Protein AF-0000000078887172 (afdb_homodimer)

InterPro domains:
  IPR040357 Vma22/CCDC115 [PF21730] (7-154)
  IPR040357 Vma22/CCDC115 [PTHR31996] (2-184)

Secondary structure (DSSP, 8-state):
-HHHHHHHHHHHHHHHHHHHHHHHHHHHHHHHHHHHHHHHHHHHH-TT-SSGGGS-TT---SEEEEE-SS-EEEEE--TT-B-HHHHHHHHHTTTTT----------GGGGHHHHHHHHHHHHHHTT-B---GGGGG-SS--HHHHHHHHHHHHHHHHHHHHHHHHHHHHHHHHHHHHHHHHHHH-/-HHHHHHHHHHHHHHHHHHHHHHHHHHHHHHHHHHHHHHHHHHHH-TT-SSGGGS-TT---SEEEEE-SS-EEEEE--TT-B-HHHHHHHHHTTTTT----------GGGGHHHHHHHHHHHHHHTT-B---GGGGG-SS--HHHHHHHHHHHHHHHHHHHHHHHHHHHHHHHHHHHHHHHHHHH-

Structure (mmCIF, N/CA/C/O backbone):
data_AF-0000000078887172-model_v1
#
loop_
_entity.id
_entity.type
_entity.pdbx_description
1 polymer 'Vacuolar ATPase assembly protein VMA22'
#
loop_
_atom_site.group_PDB
_atom_site.id
_atom_site.type_symbol
_atom_site.label_atom_id
_atom_site.label_alt_id
_atom_site.label_comp_id
_atom_site.label_asym_id
_atom_site.label_entity_id
_atom_site.label_seq_id
_atom_site.pdbx_PDB_ins_code
_atom_site.Cartn_x
_atom_site.Cartn_y
_atom_site.Cartn_z
_atom_site.occupancy
_atom_site.B_iso_or_equiv
_atom_site.auth_seq_id
_atom_site.auth_comp_id
_atom_site.auth_asym_id
_atom_site.auth_atom_id
_atom_site.pdbx_PDB_model_num
ATOM 1 N N . ASP A 1 1 ? -7.312 -37.125 -13.617 1 83.75 1 ASP A N 1
ATOM 2 C CA . ASP A 1 1 ? -5.852 -37.125 -13.625 1 83.75 1 ASP A CA 1
ATOM 3 C C . ASP A 1 1 ? -5.289 -36.031 -12.734 1 83.75 1 ASP A C 1
ATOM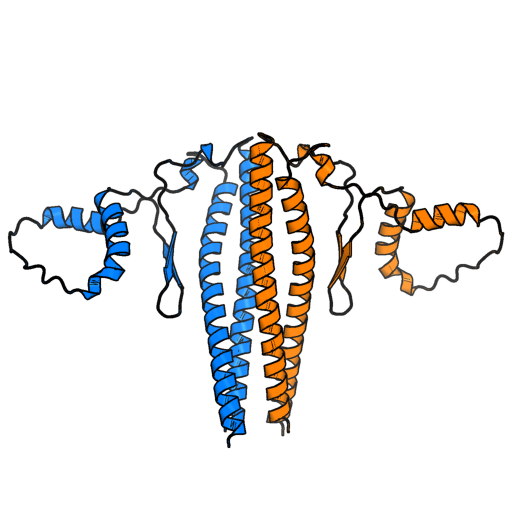 5 O O . ASP A 1 1 ? -5.727 -34.875 -12.82 1 83.75 1 ASP A O 1
ATOM 9 N N . VAL A 1 2 ? -4.578 -36.281 -11.734 1 86.12 2 VAL A N 1
ATOM 10 C CA . VAL A 1 2 ? -3.99 -35.406 -10.727 1 86.12 2 VAL A CA 1
ATOM 11 C C . VAL A 1 2 ? -3.236 -34.281 -11.406 1 86.12 2 VAL A C 1
ATOM 13 O O . VAL A 1 2 ? -3.287 -33.125 -10.953 1 86.12 2 VAL A O 1
ATOM 16 N N . CYS A 1 3 ? -2.705 -34.594 -12.531 1 85.12 3 CYS A N 1
ATOM 17 C CA . CYS A 1 3 ? -1.956 -33.594 -13.266 1 85.12 3 CYS A CA 1
ATOM 18 C C . CYS A 1 3 ? -2.881 -32.5 -13.789 1 85.12 3 CYS A C 1
ATOM 20 O O . CYS A 1 3 ? -2.549 -31.312 -13.734 1 85.12 3 CYS A O 1
ATOM 22 N N . GLU A 1 4 ? -3.953 -32.875 -14.227 1 87.25 4 GLU A N 1
ATOM 23 C CA . GLU A 1 4 ? -4.918 -31.922 -14.758 1 87.25 4 GLU A CA 1
ATOM 24 C C . GLU A 1 4 ? -5.52 -31.062 -13.648 1 87.25 4 GLU A C 1
ATOM 26 O O . GLU A 1 4 ? -5.762 -29.875 -13.844 1 87.25 4 GLU A O 1
ATOM 31 N N . THR A 1 5 ? -5.746 -31.703 -12.609 1 90.06 5 THR A N 1
ATOM 32 C CA . THR A 1 5 ? -6.305 -30.984 -11.469 1 90.06 5 THR A CA 1
ATOM 33 C C . THR A 1 5 ? -5.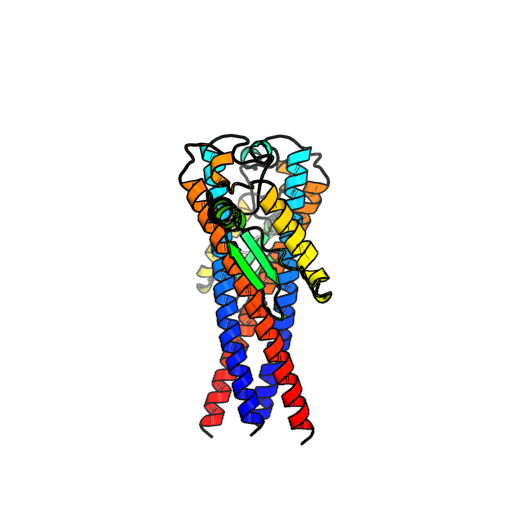32 -29.938 -10.961 1 90.06 5 THR A C 1
ATOM 35 O O . THR A 1 5 ? -5.715 -28.828 -10.609 1 90.06 5 THR A O 1
ATOM 38 N N . LEU A 1 6 ? -4.125 -30.281 -10.93 1 91.88 6 LEU A N 1
ATOM 39 C CA . LEU A 1 6 ? -3.088 -29.359 -10.492 1 91.88 6 LEU A CA 1
ATOM 40 C C . LEU A 1 6 ? -2.973 -28.172 -11.453 1 91.88 6 LEU A C 1
ATOM 42 O O . LEU A 1 6 ? -2.801 -27.031 -11.023 1 91.88 6 LEU A O 1
ATOM 46 N N . ASP A 1 7 ? -3.07 -28.5 -12.688 1 90.81 7 ASP A N 1
ATOM 47 C CA . ASP A 1 7 ? -3.045 -27.438 -13.688 1 90.81 7 ASP A CA 1
ATOM 48 C C . ASP A 1 7 ? -4.207 -26.469 -13.484 1 90.81 7 ASP A C 1
ATOM 50 O O . ASP A 1 7 ? -4.023 -25.25 -13.562 1 90.81 7 ASP A O 1
ATOM 54 N N . GLU A 1 8 ? -5.309 -27.047 -13.227 1 91.75 8 GLU A N 1
ATOM 55 C CA . GLU A 1 8 ? -6.5 -26.219 -13.047 1 91.75 8 GLU A CA 1
ATOM 56 C C . GLU A 1 8 ? -6.383 -25.344 -11.797 1 91.75 8 GLU A C 1
ATOM 58 O O . GLU A 1 8 ? -6.793 -24.188 -11.805 1 91.75 8 GLU A O 1
ATOM 63 N N . LEU A 1 9 ? -5.867 -25.875 -10.781 1 93.44 9 LEU A N 1
ATOM 64 C CA . LEU A 1 9 ? -5.645 -25.125 -9.555 1 93.44 9 LEU A CA 1
ATOM 65 C C . LEU A 1 9 ? -4.676 -23.969 -9.797 1 93.44 9 LEU A C 1
ATOM 67 O O . LEU A 1 9 ? -4.867 -22.875 -9.266 1 93.44 9 LEU A O 1
ATOM 71 N N . THR A 1 10 ? -3.721 -24.281 -10.555 1 95.06 10 THR A N 1
ATOM 72 C CA . THR A 1 10 ? -2.723 -23.266 -10.875 1 95.06 10 THR A CA 1
ATOM 73 C C . THR A 1 10 ? -3.35 -22.125 -11.672 1 95.06 10 THR A C 1
ATOM 75 O O . THR A 1 10 ? -3.104 -20.953 -11.383 1 95.06 10 THR A O 1
ATOM 78 N N . LEU A 1 11 ? -4.16 -22.438 -12.547 1 94 11 LEU A N 1
ATOM 79 C CA . LEU A 1 11 ? -4.816 -21.406 -13.359 1 94 11 LEU A CA 1
ATOM 80 C C . LEU A 1 11 ? -5.777 -20.578 -12.516 1 94 11 LEU A C 1
ATOM 82 O O . LEU A 1 11 ? -5.887 -19.375 -12.695 1 94 11 LEU A O 1
ATOM 86 N N . ASP A 1 12 ? -6.434 -21.266 -11.68 1 94.94 12 ASP A N 1
ATOM 87 C CA . ASP A 1 12 ? -7.289 -20.562 -10.734 1 94.94 12 ASP A CA 1
ATOM 88 C C . ASP A 1 12 ? -6.48 -19.578 -9.891 1 94.94 12 ASP A C 1
ATOM 90 O O . ASP A 1 12 ? -6.922 -18.453 -9.656 1 94.94 12 ASP A O 1
ATOM 94 N N . PHE A 1 13 ? -5.387 -20.031 -9.469 1 96.62 13 PHE A N 1
ATOM 95 C CA . PHE A 1 13 ? -4.496 -19.172 -8.695 1 96.62 13 PHE A CA 1
ATOM 96 C C . PHE A 1 13 ? -4.09 -17.953 -9.508 1 96.62 13 PHE A C 1
ATOM 98 O O . PHE A 1 13 ? -4.168 -16.812 -9.023 1 96.62 13 PHE A O 1
ATOM 105 N N . PHE A 1 14 ? -3.729 -18.188 -10.703 1 95.88 14 PHE A N 1
ATOM 106 C CA . PHE A 1 14 ? -3.27 -17.094 -11.539 1 95.88 14 PHE A CA 1
ATOM 107 C C . PHE A 1 14 ? -4.379 -16.062 -11.758 1 95.88 14 PHE A C 1
ATOM 109 O O . PHE A 1 14 ? -4.129 -14.859 -11.758 1 95.88 14 PHE A O 1
ATOM 116 N N . GLU A 1 15 ? -5.516 -16.5 -11.914 1 95.88 15 GLU A N 1
ATOM 117 C CA . GLU A 1 15 ? -6.656 -15.617 -12.125 1 95.88 15 GLU A CA 1
ATOM 118 C C . GLU A 1 15 ? -6.91 -14.75 -10.891 1 95.88 15 GLU A C 1
ATOM 120 O O . GLU A 1 15 ? -7.074 -13.531 -11.008 1 95.88 15 GLU A O 1
ATOM 125 N N . LYS A 1 16 ? -6.934 -15.383 -9.812 1 96.75 16 LYS A N 1
ATOM 126 C CA . LYS A 1 16 ? -7.156 -14.648 -8.562 1 96.75 16 LYS A CA 1
ATOM 127 C C . LYS A 1 16 ? -5.996 -13.711 -8.266 1 96.75 16 LYS A C 1
ATOM 129 O O . LYS A 1 16 ? -6.199 -12.602 -7.75 1 96.75 16 LYS A O 1
ATOM 134 N N . TYR A 1 17 ? -4.852 -14.234 -8.578 1 96.69 17 TYR A N 1
ATOM 135 C CA . TYR A 1 17 ? -3.674 -13.398 -8.391 1 96.69 17 TYR A CA 1
ATOM 136 C C . TYR A 1 17 ? -3.754 -12.141 -9.242 1 96.69 17 TYR A C 1
ATOM 138 O O . TYR A 1 17 ? -3.422 -11.039 -8.781 1 96.69 17 TYR A O 1
ATOM 146 N N . GLU A 1 18 ? -4.145 -12.227 -10.422 1 95.81 18 GLU A N 1
ATOM 147 C CA . GLU A 1 18 ? -4.312 -11.078 -11.312 1 95.81 18 GLU A CA 1
ATOM 148 C C . GLU A 1 18 ? -5.355 -10.102 -10.758 1 95.81 18 GLU A C 1
ATOM 150 O O . GLU A 1 18 ? -5.168 -8.891 -10.812 1 95.81 18 GLU A O 1
ATOM 155 N N . GLU A 1 19 ? -6.395 -10.617 -10.32 1 97.31 19 GLU A N 1
ATOM 156 C CA . GLU A 1 19 ? -7.418 -9.789 -9.695 1 97.31 19 GLU A CA 1
ATOM 157 C C . GLU A 1 19 ? -6.852 -9.023 -8.5 1 97.31 19 GLU A C 1
ATOM 159 O O . GLU A 1 19 ? -7.113 -7.832 -8.336 1 97.31 19 GLU A O 1
ATOM 164 N N . LEU A 1 20 ? -6.145 -9.703 -7.664 1 97.12 20 LEU A N 1
ATOM 165 C CA . LEU A 1 20 ? -5.508 -9.102 -6.5 1 97.12 20 LEU A CA 1
ATOM 166 C C . LEU A 1 20 ? -4.59 -7.957 -6.918 1 97.12 20 LEU A C 1
ATOM 168 O O . LEU A 1 20 ? -4.621 -6.879 -6.32 1 97.12 20 LEU A O 1
ATOM 172 N N . ARG A 1 21 ? -3.799 -8.25 -7.906 1 94.62 21 ARG A N 1
ATOM 173 C CA . ARG A 1 21 ? -2.881 -7.234 -8.414 1 94.62 21 ARG A CA 1
ATOM 174 C C . ARG A 1 21 ? -3.639 -5.992 -8.867 1 94.62 21 ARG A C 1
ATOM 176 O O . ARG A 1 21 ? -3.234 -4.867 -8.562 1 94.62 21 ARG A O 1
ATOM 183 N N . GLN A 1 22 ? -4.652 -6.152 -9.531 1 96.94 22 GLN A N 1
ATOM 184 C CA . GLN A 1 22 ? -5.457 -5.039 -10.031 1 96.94 22 GLN A CA 1
ATOM 185 C C . GLN A 1 22 ? -6.066 -4.246 -8.875 1 96.94 22 GLN A C 1
ATOM 187 O O . GLN A 1 22 ? -6.051 -3.014 -8.891 1 96.94 22 GLN A O 1
ATOM 192 N N . LYS A 1 23 ? -6.57 -4.926 -7.98 1 97.25 23 LYS A N 1
ATOM 193 C CA . LYS A 1 23 ? -7.188 -4.258 -6.836 1 97.25 23 LYS A CA 1
ATOM 194 C C . LYS A 1 23 ? -6.145 -3.502 -6.016 1 97.25 23 LYS A C 1
ATOM 196 O O . LYS A 1 23 ? -6.43 -2.428 -5.48 1 97.25 23 LYS A O 1
ATOM 201 N N . ARG A 1 24 ? -5.031 -4.082 -5.914 1 95.31 24 ARG A N 1
ATOM 202 C CA . ARG A 1 24 ? -3.951 -3.395 -5.211 1 95.31 24 ARG A CA 1
ATOM 203 C C . ARG A 1 24 ? -3.553 -2.115 -5.934 1 95.31 24 ARG A C 1
ATOM 205 O O . ARG A 1 24 ? -3.285 -1.093 -5.297 1 95.31 24 ARG A O 1
ATOM 212 N N . PHE A 1 25 ? -3.498 -2.225 -7.223 1 95.12 25 PHE A N 1
ATOM 213 C CA . PHE A 1 25 ? -3.193 -1.041 -8.016 1 95.12 25 PHE A CA 1
ATOM 214 C C . PHE A 1 25 ? -4.246 0.04 -7.809 1 95.12 25 PHE A C 1
ATOM 216 O O . PHE A 1 25 ? -3.91 1.208 -7.602 1 95.12 25 PHE A O 1
ATOM 223 N N . GLU A 1 26 ? -5.391 -0.363 -7.863 1 97.5 26 GLU A N 1
ATOM 224 C CA . GLU A 1 26 ? -6.488 0.573 -7.648 1 97.5 26 GLU A CA 1
ATOM 225 C C . GLU A 1 26 ? -6.422 1.194 -6.258 1 97.5 26 GLU A C 1
ATOM 227 O O . GLU A 1 26 ? -6.629 2.4 -6.098 1 97.5 26 GLU A O 1
ATOM 232 N N . LEU A 1 27 ? -6.188 0.364 -5.312 1 97.19 27 LEU A N 1
ATOM 233 C CA . LEU A 1 27 ? -6.074 0.828 -3.936 1 97.19 27 LEU A CA 1
ATOM 234 C C . LEU A 1 27 ? -4.973 1.873 -3.801 1 97.19 27 LEU A C 1
ATOM 236 O O . LEU A 1 27 ? -5.184 2.93 -3.201 1 97.19 27 LEU A O 1
ATOM 240 N N . CYS A 1 28 ? -3.859 1.611 -4.371 1 93.19 28 CYS A N 1
ATOM 241 C CA . CYS A 1 28 ? -2.732 2.535 -4.312 1 93.19 28 CYS A CA 1
ATOM 242 C C . CYS A 1 28 ? -3.08 3.861 -4.977 1 93.19 28 CYS A C 1
ATOM 244 O O . CYS A 1 28 ? -2.76 4.93 -4.449 1 93.19 28 CYS A O 1
ATOM 246 N N . SER A 1 29 ? -3.691 3.73 -6.102 1 96.56 29 SER A N 1
ATOM 247 C CA . SER A 1 29 ? -4.09 4.934 -6.828 1 96.56 29 SER A CA 1
ATOM 248 C C . SER A 1 29 ? -5.094 5.754 -6.027 1 96.56 29 SER A C 1
ATOM 250 O O . SER A 1 29 ? -4.973 6.977 -5.938 1 96.56 29 SER A O 1
ATOM 252 N N . LEU A 1 30 ? -5.969 5.09 -5.418 1 96.88 30 LEU A N 1
ATOM 253 C CA . LEU A 1 30 ? -6.996 5.758 -4.629 1 96.88 30 LEU A CA 1
ATOM 254 C C . LEU A 1 30 ? -6.383 6.441 -3.41 1 96.88 30 LEU A C 1
ATOM 256 O O . LEU A 1 30 ? -6.758 7.566 -3.072 1 96.88 30 LEU A O 1
ATOM 260 N N . MET A 1 31 ? -5.551 5.816 -2.822 1 95.69 31 MET A N 1
ATOM 261 C CA . MET A 1 31 ? -4.875 6.383 -1.659 1 95.69 31 MET A CA 1
ATOM 262 C C . MET A 1 31 ? -4.059 7.613 -2.051 1 95.69 31 MET A C 1
ATOM 264 O O . MET A 1 31 ? -4.105 8.633 -1.366 1 95.69 31 MET A O 1
ATOM 268 N N . ARG A 1 32 ? -3.363 7.465 -3.094 1 93.25 32 ARG A N 1
ATOM 269 C CA . ARG A 1 32 ? -2.594 8.594 -3.609 1 93.25 32 ARG A CA 1
ATOM 270 C C . ARG A 1 32 ? -3.494 9.789 -3.881 1 93.25 32 ARG A C 1
ATOM 272 O O . ARG A 1 32 ? -3.215 10.898 -3.422 1 93.25 32 ARG A O 1
ATOM 279 N N . ASP A 1 33 ? -4.48 9.5 -4.566 1 96.69 33 ASP A N 1
ATOM 280 C CA . ASP A 1 33 ? -5.426 10.555 -4.922 1 96.69 33 ASP A CA 1
ATOM 281 C C . ASP A 1 33 ? -6.102 11.125 -3.68 1 96.69 33 ASP A C 1
ATOM 283 O O . ASP A 1 33 ? -6.324 12.336 -3.592 1 96.69 33 ASP A O 1
ATOM 287 N N . GLY A 1 34 ? -6.434 10.266 -2.736 1 96.81 34 GLY A N 1
ATOM 288 C CA . GLY A 1 34 ? -7.016 10.719 -1.482 1 96.81 34 GLY A CA 1
ATOM 289 C C . GLY A 1 34 ? -6.105 11.656 -0.708 1 96.81 34 GLY A C 1
ATOM 290 O O . GLY A 1 34 ? -6.535 12.727 -0.277 1 96.81 34 GLY A O 1
ATOM 291 N N . TYR A 1 35 ? -4.895 11.359 -0.624 1 93 35 TYR A N 1
ATOM 292 C CA . TYR A 1 35 ? -3.939 12.203 0.089 1 93 35 TYR A CA 1
ATOM 293 C C . TYR A 1 35 ? -3.738 13.531 -0.633 1 93 35 TYR A C 1
ATOM 295 O O . TYR A 1 35 ? -3.58 14.578 0.005 1 93 35 TYR A O 1
ATOM 303 N N . LEU A 1 36 ? -3.746 13.414 -1.937 1 94.5 36 LEU A N 1
ATOM 304 C CA . LEU A 1 36 ? -3.637 14.641 -2.717 1 94.5 36 LEU A CA 1
ATOM 305 C C . LEU A 1 36 ? -4.836 15.547 -2.473 1 94.5 36 LEU A C 1
ATOM 307 O O . LEU A 1 36 ? -4.68 16.75 -2.273 1 94.5 36 LEU A O 1
ATOM 311 N N . SER A 1 37 ? -5.918 14.961 -2.5 1 96.81 37 SER A N 1
ATOM 312 C CA . SER A 1 37 ? -7.145 15.711 -2.24 1 96.81 37 SER A CA 1
ATOM 313 C C . SER A 1 37 ? -7.129 16.328 -0.846 1 96.81 37 SER A C 1
ATOM 315 O O . SER A 1 37 ? -7.516 17.484 -0.669 1 96.81 37 SER A O 1
ATOM 317 N N . LEU A 1 38 ? -6.703 15.617 0.134 1 93.56 38 LEU A N 1
ATOM 318 C CA . LEU A 1 38 ? -6.617 16.125 1.496 1 93.56 38 LEU A CA 1
ATOM 319 C C . LEU A 1 38 ? -5.625 17.281 1.579 1 93.56 38 LEU A C 1
ATOM 321 O O . LEU A 1 38 ? -5.887 18.281 2.252 1 93.56 38 LEU A O 1
ATOM 325 N N . SER A 1 39 ? -4.562 17.156 0.84 1 89.38 39 SER A N 1
ATOM 326 C CA . SER A 1 39 ? -3.561 18.203 0.816 1 89.38 39 SER A CA 1
ATOM 327 C C . SER A 1 39 ? -4.113 19.484 0.18 1 89.38 39 SER A C 1
ATOM 329 O O . SER A 1 39 ? -3.875 20.578 0.675 1 89.38 39 SER A O 1
ATOM 331 N N . GLN A 1 40 ? -4.742 19.281 -0.817 1 93.12 40 GLN A N 1
ATOM 332 C CA . GLN A 1 40 ? -5.371 20.406 -1.495 1 93.12 40 GLN A CA 1
ATOM 333 C C . GLN A 1 40 ? -6.402 21.078 -0.596 1 93.12 40 GLN A C 1
ATOM 335 O O . GLN A 1 40 ? -6.48 22.312 -0.55 1 93.12 40 GLN A O 1
ATOM 340 N N . ALA A 1 41 ? -7.18 20.281 0.079 1 94.19 41 ALA A N 1
ATOM 341 C CA . ALA A 1 41 ? -8.172 20.812 1.009 1 94.19 41 ALA A CA 1
ATOM 342 C C . ALA A 1 41 ? -7.496 21.625 2.117 1 94.19 41 ALA A C 1
ATOM 344 O O . ALA A 1 41 ? -7.922 22.734 2.428 1 94.19 41 ALA A O 1
ATOM 345 N N . ARG A 1 42 ? -6.488 21.094 2.672 1 87.94 42 ARG A N 1
ATOM 346 C CA . ARG A 1 42 ? -5.758 21.781 3.729 1 87.94 42 ARG A CA 1
ATOM 347 C C . ARG A 1 42 ? -5.16 23.094 3.213 1 87.94 42 ARG A C 1
ATOM 349 O O . ARG A 1 42 ? -5.195 24.109 3.904 1 87.94 42 ARG A O 1
ATOM 356 N N . TYR A 1 43 ? -4.652 22.953 2.047 1 85.81 43 TYR A N 1
ATOM 357 C CA . TYR A 1 43 ? -4.059 24.141 1.442 1 85.81 43 TYR A CA 1
ATOM 358 C C . TYR A 1 43 ? -5.105 25.234 1.248 1 85.81 43 TYR A C 1
ATOM 360 O O . TYR A 1 43 ? -4.852 26.406 1.547 1 85.81 43 TYR A O 1
ATOM 368 N N . SER A 1 44 ? -6.215 24.953 0.785 1 90.81 44 SER A N 1
ATOM 369 C CA . SER A 1 44 ? -7.27 25.906 0.464 1 90.81 44 SER A CA 1
ATOM 370 C C . SER A 1 44 ? -7.922 26.453 1.729 1 90.81 44 SER A C 1
ATOM 372 O O . SER A 1 44 ? -8.352 27.609 1.762 1 90.81 44 SER A O 1
ATOM 374 N N . MET A 1 45 ? -8.016 25.703 2.721 1 89.5 45 MET A N 1
ATOM 375 C CA . MET A 1 45 ? -8.734 26.094 3.932 1 89.5 45 MET A CA 1
ATOM 376 C C . MET A 1 45 ? -7.816 26.812 4.914 1 89.5 45 MET A C 1
ATOM 378 O O . MET A 1 45 ? -8.281 27.5 5.812 1 89.5 45 MET A O 1
ATOM 382 N N . GLY A 1 46 ? -6.594 26.672 4.738 1 78.75 46 GLY A N 1
ATOM 383 C CA . GLY A 1 46 ? -5.645 27.391 5.582 1 78.75 46 GLY A CA 1
ATOM 384 C C . GLY A 1 46 ? -4.902 26.469 6.539 1 78.75 46 GLY A C 1
ATOM 385 O O . GLY A 1 46 ? -5.156 25.266 6.57 1 78.75 46 GLY A O 1
ATOM 386 N N . ASN A 1 47 ? -4.109 27.172 7.32 1 67.88 47 ASN A N 1
ATOM 387 C CA . ASN A 1 47 ? -3.195 26.469 8.227 1 67.88 47 ASN A CA 1
ATOM 388 C C . ASN A 1 47 ? -3.951 25.734 9.32 1 67.88 47 ASN A C 1
ATOM 390 O O . ASN A 1 47 ? -4.934 26.234 9.859 1 67.88 47 ASN A O 1
ATOM 394 N N . LYS A 1 48 ? -3.73 24.516 9.719 1 73.88 48 LYS A N 1
ATOM 395 C CA . LYS A 1 48 ? -4.254 23.688 10.797 1 73.88 48 LYS A CA 1
ATOM 396 C C . LYS A 1 48 ? -5.621 23.109 10.438 1 73.88 48 LYS A C 1
ATOM 398 O O . LYS A 1 48 ? -6.312 22.547 11.297 1 73.88 48 LYS A O 1
ATOM 403 N N . ALA A 1 49 ? -5.969 23.516 9.141 1 83.44 49 ALA A N 1
ATOM 404 C CA . ALA A 1 49 ? -7.27 23 8.727 1 83.44 49 ALA A CA 1
ATOM 405 C C . ALA A 1 49 ? -7.242 21.484 8.602 1 83.44 49 ALA A C 1
ATOM 407 O O . ALA A 1 49 ? -6.203 20.891 8.289 1 83.44 49 ALA A O 1
ATOM 408 N N . VAL A 1 50 ? -8.375 20.891 8.867 1 87.62 50 VAL A N 1
ATOM 409 C CA . VAL A 1 50 ? -8.602 19.453 8.719 1 87.62 50 VAL A CA 1
ATOM 410 C C . VAL A 1 50 ? -7.633 18.688 9.609 1 87.62 50 VAL A C 1
ATOM 412 O O . VAL A 1 50 ? -6.852 17.859 9.133 1 87.62 50 VAL A O 1
ATOM 415 N N . GLY A 1 51 ? -7.664 18.984 10.75 1 82.56 51 GLY A N 1
ATOM 416 C CA . GLY A 1 51 ? -6.766 18.375 11.719 1 82.56 51 GLY A CA 1
ATOM 417 C C . GLY A 1 51 ? -7.48 17.891 12.961 1 82.56 51 GLY A C 1
ATOM 418 O O . GLY A 1 51 ? -8.711 17.984 13.062 1 82.56 51 GLY A O 1
ATOM 419 N N . PRO A 1 52 ? -6.695 17.281 13.898 1 82 52 PRO A N 1
ATOM 420 C CA . PRO A 1 52 ? -7.27 16.625 15.07 1 82 52 PRO A CA 1
ATOM 421 C C . PRO A 1 52 ? -8.039 17.578 15.977 1 82 52 PRO A C 1
ATOM 423 O O . PRO A 1 52 ? -8.953 17.156 16.688 1 82 52 PRO A O 1
ATOM 426 N N . LEU A 1 53 ? -7.699 18.797 15.961 1 83.31 53 LEU A N 1
ATOM 427 C CA . LEU A 1 53 ? -8.359 19.766 16.828 1 83.31 53 LEU A CA 1
ATOM 428 C C . LEU A 1 53 ? -9.812 19.984 16.391 1 83.31 53 LEU A C 1
ATOM 430 O O . LEU A 1 53 ? -10.609 20.531 17.141 1 83.31 53 LEU A O 1
ATOM 434 N N . GLN A 1 54 ? -10.148 19.641 15.25 1 88.81 54 GLN A N 1
ATOM 435 C CA . GLN A 1 54 ? -11.492 19.844 14.703 1 88.81 54 GLN A CA 1
ATOM 436 C C . GLN A 1 54 ? -12.336 18.578 14.836 1 88.81 54 GLN A C 1
ATOM 438 O O . GLN A 1 54 ? -13.523 18.594 14.5 1 88.81 54 GLN A O 1
ATOM 443 N N . TYR A 1 55 ? -11.742 17.547 15.344 1 88.75 55 TYR A N 1
ATOM 444 C CA . TYR A 1 55 ? -12.477 16.297 15.461 1 88.75 55 TYR A CA 1
ATOM 445 C C . TYR A 1 55 ? -13.586 16.406 16.5 1 88.75 55 TYR A C 1
ATOM 447 O O . TYR A 1 55 ? -13.414 17.047 17.531 1 88.75 55 TYR A O 1
ATOM 455 N N . SER A 1 56 ? -14.648 15.727 16.188 1 87.88 56 SER A N 1
ATOM 456 C CA . SER A 1 56 ? -15.727 15.664 17.156 1 87.88 56 SER A CA 1
ATOM 457 C C . SER A 1 56 ? -15.336 14.812 18.359 1 87.88 56 SER A C 1
ATOM 459 O O . SER A 1 56 ? -14.688 13.766 18.219 1 87.88 56 SER A O 1
ATOM 461 N N . GLU A 1 57 ? -15.734 15.172 19.516 1 87.31 57 GLU A N 1
ATOM 462 C CA . GLU A 1 57 ? -15.5 14.398 20.734 1 87.31 57 GLU A CA 1
ATOM 463 C C . GLU A 1 57 ? -16.344 13.133 20.766 1 87.31 57 GLU A C 1
ATOM 465 O O . GLU A 1 57 ? -16 12.164 21.438 1 87.31 57 GLU A O 1
ATOM 470 N N . ASN A 1 58 ? -17.422 13.203 20.078 1 84.44 58 ASN A N 1
ATOM 471 C CA . ASN A 1 58 ? -18.328 12.07 20.047 1 84.44 58 ASN A CA 1
ATOM 472 C C . ASN A 1 58 ? -18.234 11.297 18.734 1 84.44 58 ASN A C 1
ATOM 474 O O . ASN A 1 58 ? -19.25 10.852 18.188 1 84.44 58 ASN A O 1
ATOM 478 N N . MET A 1 59 ? -17.141 11.172 18.281 1 87.88 59 MET A N 1
ATOM 479 C CA . MET A 1 59 ? -16.922 10.516 17 1 87.88 59 MET A CA 1
ATOM 480 C C . MET A 1 59 ? -17.344 9.055 17.047 1 87.88 59 MET A C 1
ATOM 482 O O . MET A 1 59 ? -17.078 8.359 18.047 1 87.88 59 MET A O 1
ATOM 486 N N . THR A 1 60 ? -18.141 8.641 16.031 1 86.62 60 THR A N 1
ATOM 487 C CA . THR A 1 60 ? -18.531 7.25 15.883 1 86.62 60 THR A CA 1
ATOM 488 C C . THR A 1 60 ? -18.078 6.703 14.531 1 86.62 60 THR A C 1
ATOM 490 O O . THR A 1 60 ? -18.078 7.426 13.531 1 86.62 60 THR A O 1
ATOM 493 N N . ALA A 1 61 ? -17.828 5.406 14.555 1 91 61 ALA A N 1
ATOM 494 C CA . ALA A 1 61 ? -17.312 4.797 13.328 1 91 61 ALA A CA 1
ATOM 495 C C . ALA A 1 61 ? -18.438 4.613 12.305 1 91 61 ALA A C 1
ATOM 497 O O . ALA A 1 61 ? -19.469 4.027 12.609 1 91 61 ALA A O 1
ATOM 498 N N . LEU A 1 62 ? -18.141 5.133 11.117 1 92.06 62 LEU A N 1
ATOM 499 C CA . LEU A 1 62 ? -19.078 4.926 10.031 1 92.06 62 LEU A CA 1
ATOM 500 C C . LEU A 1 62 ? -18.797 3.617 9.305 1 92.06 62 LEU A C 1
ATOM 502 O O . LEU A 1 62 ? -19.672 3.074 8.625 1 92.06 62 LEU A O 1
ATOM 506 N N . ALA A 1 63 ? -17.578 3.141 9.336 1 94 63 ALA A N 1
ATOM 507 C CA . ALA A 1 63 ? -17.172 1.879 8.719 1 94 63 ALA A CA 1
ATOM 508 C C . ALA A 1 63 ? -16.672 0.885 9.766 1 94 63 ALA A C 1
ATOM 510 O O . ALA A 1 63 ? -15.914 1.249 10.664 1 94 63 ALA A O 1
ATOM 511 N N . ARG A 1 64 ? -17.25 -0.415 9.617 1 93.06 64 ARG A N 1
ATOM 512 C CA . ARG A 1 64 ? -16.844 -1.499 10.508 1 93.06 64 ARG A CA 1
ATOM 513 C C . ARG A 1 64 ? -16.484 -2.754 9.727 1 93.06 64 ARG A C 1
ATOM 515 O O . ARG A 1 64 ? -17.156 -3.102 8.75 1 93.06 64 ARG A O 1
ATOM 522 N N . VAL A 1 65 ? -15.43 -3.301 10.117 1 95.44 65 VAL A N 1
ATOM 523 C CA . VAL A 1 65 ? -15.008 -4.551 9.5 1 95.44 65 VAL A CA 1
ATOM 524 C C . VAL A 1 65 ? -15.195 -5.707 10.477 1 95.44 65 VAL A C 1
ATOM 526 O O . VAL A 1 65 ? -14.781 -5.621 11.633 1 95.44 65 VAL A O 1
ATOM 529 N N . GLU A 1 66 ? -15.805 -6.758 10.008 1 93.56 66 GLU A N 1
ATOM 530 C CA . GLU A 1 66 ? -16.016 -7.961 10.805 1 93.56 66 GLU A CA 1
ATOM 531 C C . GLU A 1 66 ? -15.312 -9.164 10.195 1 93.56 66 GLU A C 1
ATOM 533 O O . GLU A 1 66 ? -15.281 -9.32 8.977 1 93.56 66 GLU A O 1
ATOM 538 N N . LEU A 1 67 ? -14.758 -9.797 11.102 1 91.94 67 LEU A N 1
ATOM 539 C CA . LEU A 1 67 ? -14.094 -11.023 10.664 1 91.94 67 LEU A CA 1
ATOM 540 C C . LEU A 1 67 ? -15.047 -12.211 10.727 1 91.94 67 LEU A C 1
ATOM 542 O O . LEU A 1 67 ? -15.586 -12.523 11.789 1 91.94 67 LEU A O 1
ATOM 546 N N . GLY A 1 68 ? -15.336 -12.812 9.641 1 86.94 68 GLY A N 1
ATOM 547 C CA . GLY A 1 68 ? -16.062 -14.07 9.609 1 86.94 68 GLY A CA 1
ATOM 548 C C . GLY A 1 68 ? -15.156 -15.281 9.68 1 86.94 68 GLY A C 1
ATOM 549 O O . GLY A 1 68 ? -14.055 -15.211 10.234 1 86.94 68 GLY A O 1
ATOM 550 N N . LYS A 1 69 ? -15.633 -16.422 9.242 1 84.12 69 LYS A N 1
ATOM 551 C CA . LYS A 1 69 ? -14.844 -17.641 9.281 1 84.12 69 LYS A CA 1
ATOM 552 C C . LYS A 1 69 ? -13.578 -17.516 8.438 1 84.12 69 LYS A C 1
ATOM 554 O O . LYS A 1 69 ? -12.477 -17.812 8.898 1 84.12 69 LYS A O 1
ATOM 559 N N . ASN A 1 70 ? -13.734 -17.031 7.145 1 85.56 70 ASN A N 1
ATOM 560 C CA . ASN A 1 70 ? -12.555 -16.938 6.289 1 85.56 70 ASN A CA 1
ATOM 561 C C . ASN A 1 70 ? -12.578 -15.68 5.426 1 85.56 70 ASN A C 1
ATOM 563 O O . ASN A 1 70 ? -11.992 -15.656 4.34 1 85.56 70 ASN A O 1
ATOM 567 N N . SER A 1 71 ? -13.297 -14.742 6.004 1 92 71 SER A N 1
ATOM 568 C CA . SER A 1 71 ? -13.406 -13.547 5.172 1 92 71 SER A CA 1
ATOM 569 C C . SER A 1 71 ? -13.68 -12.305 6.012 1 92 71 SER A C 1
ATOM 571 O O . SER A 1 71 ? -14.242 -12.406 7.105 1 92 71 SER A O 1
ATOM 573 N N . PHE A 1 72 ? -13.266 -11.234 5.531 1 94.06 72 PHE A N 1
ATOM 574 C CA . PHE A 1 72 ? -13.57 -9.938 6.117 1 94.06 72 PHE A CA 1
ATOM 575 C C . PHE A 1 72 ? -14.812 -9.328 5.469 1 94.06 72 PHE A C 1
ATOM 577 O O . PHE A 1 72 ? -14.984 -9.406 4.25 1 94.06 72 PHE A O 1
ATOM 584 N N . HIS A 1 73 ? -15.617 -8.766 6.34 1 94.56 73 HIS A N 1
ATOM 585 C CA . HIS A 1 73 ? -16.828 -8.109 5.855 1 94.56 73 HIS A CA 1
ATOM 586 C C . HIS A 1 73 ? -16.891 -6.664 6.328 1 94.56 73 HIS A C 1
ATOM 588 O O . HIS A 1 73 ? -16.688 -6.379 7.508 1 94.56 73 HIS A O 1
ATOM 594 N N . LEU A 1 74 ? -17.141 -5.848 5.348 1 95.38 74 LEU A N 1
ATOM 595 C CA . LEU A 1 74 ? -17.25 -4.426 5.645 1 95.38 74 LEU A CA 1
ATOM 596 C C . LEU A 1 74 ? -18.703 -4.004 5.777 1 95.38 74 LEU A C 1
ATOM 598 O O . LEU A 1 74 ? -19.531 -4.336 4.926 1 95.38 74 LEU A O 1
ATOM 602 N N . SER A 1 75 ? -18.969 -3.338 6.883 1 92.94 75 SER A N 1
ATOM 603 C CA . SER A 1 75 ? -20.281 -2.723 7.09 1 92.94 75 SER A CA 1
ATOM 604 C C . SER A 1 75 ? -20.172 -1.206 7.203 1 92.94 75 SER A C 1
ATOM 606 O O . SER A 1 75 ? -19.328 -0.696 7.945 1 92.94 75 SER A O 1
ATOM 608 N N . LYS A 1 76 ? -21 -0.586 6.438 1 91.62 76 LYS A N 1
ATOM 609 C CA . LYS A 1 76 ? -21 0.874 6.445 1 91.62 76 LYS A CA 1
ATOM 610 C C . LYS A 1 76 ? -22.328 1.425 6.926 1 91.62 76 LYS A C 1
ATOM 612 O O . LYS A 1 76 ? -23.391 0.887 6.586 1 91.62 76 LYS A O 1
ATOM 617 N N . GLN A 1 77 ? -22.125 2.482 7.703 1 87.5 77 GLN A N 1
ATOM 618 C CA . GLN A 1 77 ? -23.312 3.205 8.156 1 87.5 77 GLN A CA 1
ATOM 619 C C . GLN A 1 77 ? -23.438 4.551 7.453 1 87.5 77 GLN A C 1
ATOM 621 O O . GLN A 1 77 ? -22.422 5.199 7.16 1 87.5 77 GLN A O 1
ATOM 626 N N . ARG A 1 78 ? -24.656 4.848 7.188 1 84.88 78 ARG A N 1
ATOM 627 C CA . ARG A 1 78 ? -24.906 6.168 6.609 1 84.88 78 ARG A CA 1
ATOM 628 C C . ARG A 1 78 ? -25.078 7.219 7.699 1 84.88 78 ARG A C 1
ATOM 630 O O . ARG A 1 78 ? -25.75 6.973 8.703 1 84.88 78 ARG A O 1
ATOM 637 N N . PRO A 1 79 ? -24.391 8.32 7.355 1 83.81 79 PRO A N 1
ATOM 638 C CA . PRO A 1 79 ? -24.609 9.398 8.328 1 83.81 79 PRO A CA 1
ATOM 639 C C . PRO A 1 79 ? -26.094 9.742 8.492 1 83.81 79 PRO A C 1
ATOM 641 O O . PRO A 1 79 ? -26.844 9.734 7.516 1 83.81 79 PRO A O 1
ATOM 644 N N . GLY A 1 80 ? -26.453 10.078 9.641 1 76.75 80 GLY A N 1
ATOM 645 C CA . GLY A 1 80 ? -27.828 10.445 9.93 1 76.75 80 GLY A CA 1
ATOM 646 C C . GLY A 1 80 ? -28.703 9.258 10.289 1 76.75 80 GLY A C 1
ATOM 647 O O . GLY A 1 80 ? -29.812 9.43 10.773 1 76.75 80 GLY A O 1
ATOM 648 N N . GLN A 1 81 ? -28.266 8.117 9.852 1 66.06 81 GLN A N 1
ATOM 649 C CA . GLN A 1 81 ? -29.062 6.93 10.133 1 66.06 81 GLN A CA 1
ATOM 650 C C . GLN A 1 81 ? -28.969 6.539 11.609 1 66.06 81 GLN A C 1
ATOM 652 O O . GLN A 1 81 ? -27.906 6.648 12.219 1 66.06 81 GLN A O 1
ATOM 657 N N . LYS A 1 82 ? -30.141 6.492 12.211 1 60.84 82 LYS A N 1
ATOM 658 C CA . LYS A 1 82 ? -30.203 6.012 13.586 1 60.84 82 LYS A CA 1
ATOM 659 C C . LYS A 1 82 ? -30.078 4.488 13.641 1 60.84 82 LYS A C 1
ATOM 661 O O . LYS A 1 82 ? -30.438 3.797 12.688 1 60.84 82 LYS A O 1
ATOM 666 N N . THR A 1 83 ? -29.281 3.957 14.336 1 57.5 83 THR A N 1
ATOM 667 C CA . THR A 1 83 ? -29.141 2.508 14.445 1 57.5 83 THR A CA 1
ATOM 668 C C . THR A 1 83 ? -30.516 1.852 14.594 1 57.5 83 THR A C 1
ATOM 670 O O . THR A 1 83 ? -31.453 2.461 15.117 1 57.5 83 THR A O 1
ATOM 673 N N . GLU A 1 84 ? -30.688 0.829 13.75 1 50.78 84 GLU A N 1
ATOM 674 C CA . GLU A 1 84 ? -31.938 0.082 13.734 1 50.78 84 GLU A CA 1
ATOM 675 C C . GLU A 1 84 ? -32.531 -0.022 15.133 1 50.78 84 GLU A C 1
ATOM 677 O O . GLU A 1 84 ? -33.75 -0.026 15.289 1 50.78 84 GLU A O 1
ATOM 682 N N . GLU A 1 85 ? -31.734 -0.393 16.062 1 45.84 85 GLU A N 1
ATOM 683 C CA . GLU A 1 85 ? -32.375 -0.617 17.359 1 45.84 85 GLU A CA 1
ATOM 684 C C . GLU A 1 85 ? -33.125 0.629 17.812 1 45.84 85 GLU A C 1
ATOM 686 O O . GLU A 1 85 ? -34.094 0.532 18.562 1 45.84 85 GLU A O 1
ATOM 691 N N . GLN A 1 86 ? -32.625 1.727 17.391 1 46.75 86 GLN A N 1
ATOM 692 C CA . GLN A 1 86 ? -33.406 2.916 17.734 1 46.75 86 GLN A CA 1
ATOM 693 C C . GLN A 1 86 ? -34.688 3.014 16.891 1 46.75 86 GLN A C 1
ATOM 695 O O . GLN A 1 86 ? -35.719 3.49 17.375 1 46.75 86 GLN A O 1
ATOM 700 N N . GLU A 1 87 ? -34.531 2.535 15.719 1 46.16 87 GLU A N 1
ATOM 701 C CA . GLU A 1 87 ? -35.75 2.539 14.922 1 46.16 87 GLU A CA 1
ATOM 702 C C . GLU A 1 87 ? -36.75 1.524 15.461 1 46.16 87 GLU A C 1
ATOM 704 O O . GLU A 1 87 ? -37.969 1.773 15.445 1 46.16 87 GLU A O 1
ATOM 709 N N . ALA A 1 88 ? -36.188 0.359 15.82 1 44.62 88 ALA A N 1
ATOM 710 C CA . ALA A 1 88 ? -37.094 -0.658 16.344 1 44.62 88 ALA A CA 1
ATOM 711 C C . ALA A 1 88 ? -37.656 -0.237 17.703 1 44.62 88 ALA A C 1
ATOM 713 O O . ALA A 1 88 ? -38.812 -0.494 18.016 1 44.62 88 ALA A O 1
ATOM 714 N N . THR A 1 89 ? -36.688 0.263 18.484 1 40.97 89 THR A N 1
ATOM 715 C CA . THR A 1 89 ? -37.188 0.681 19.797 1 40.97 89 THR A CA 1
ATOM 716 C C . THR A 1 89 ? -38.125 1.869 19.656 1 40.97 89 THR A C 1
ATOM 718 O O . THR A 1 89 ? -39.125 1.96 20.391 1 40.97 89 THR A O 1
ATOM 721 N N . GLU A 1 90 ? -37.844 2.705 18.719 1 42.69 90 GLU A N 1
ATOM 722 C CA . GLU A 1 90 ? -38.781 3.785 18.531 1 42.69 90 GLU A CA 1
ATOM 723 C C . GLU A 1 90 ? -40.094 3.26 17.953 1 42.69 90 GLU A C 1
ATOM 725 O O . GLU A 1 90 ? -41.188 3.791 18.234 1 42.69 90 GLU A O 1
ATOM 730 N N . ALA A 1 91 ? -39.938 2.246 17.062 1 41.44 91 ALA A N 1
ATOM 731 C CA . ALA A 1 91 ? -41.156 1.608 16.547 1 41.44 91 ALA A CA 1
ATOM 732 C C . ALA A 1 91 ? -41.844 0.782 17.641 1 41.44 91 ALA A C 1
ATOM 734 O O . ALA A 1 91 ? -43.062 0.703 17.672 1 41.44 91 ALA A O 1
ATOM 735 N N . SER A 1 92 ? -40.906 0.025 18.344 1 39 92 SER A N 1
ATOM 736 C CA . SER A 1 92 ? -41.469 -0.826 19.375 1 39 92 SER A CA 1
ATOM 737 C C . SER A 1 92 ? -42.031 0.005 20.531 1 39 92 SER A C 1
ATOM 739 O O . SER A 1 92 ? -42.656 -0.533 21.438 1 39 92 SER A O 1
ATOM 741 N N . LYS A 1 93 ? -41.438 1.219 20.766 1 37.78 93 LYS A N 1
ATOM 742 C CA . LYS A 1 93 ? -42.094 1.982 21.812 1 37.78 93 LYS A CA 1
ATOM 743 C C . LYS A 1 93 ? -43.594 2.117 21.547 1 37.78 93 LYS A C 1
ATOM 745 O O . LYS A 1 93 ? -44.344 2.52 22.422 1 37.78 93 LYS A O 1
ATOM 750 N N . ASN A 1 94 ? -43.875 1.992 20.203 1 35.38 94 ASN A N 1
ATOM 751 C CA . ASN A 1 94 ? -45.312 2.074 20.047 1 35.38 94 ASN A CA 1
ATOM 752 C C . ASN A 1 94 ? -46 0.777 20.453 1 35.38 94 ASN A C 1
ATOM 754 O O . ASN A 1 94 ? -47.219 0.756 20.688 1 35.38 94 ASN A O 1
ATOM 758 N N . ILE A 1 95 ? -45.219 -0.38 20.156 1 35.5 95 ILE A N 1
ATOM 759 C CA . ILE A 1 95 ? -46.031 -1.58 20.312 1 35.5 95 ILE A CA 1
ATOM 760 C C . ILE A 1 95 ? -45.938 -2.064 21.766 1 35.5 95 ILE A C 1
ATOM 762 O O . ILE A 1 95 ? -46.5 -3.096 22.109 1 35.5 95 ILE A O 1
ATOM 766 N N . ASN A 1 96 ? -45 -1.541 22.531 1 35.44 96 ASN A N 1
ATOM 767 C CA . ASN A 1 96 ? -44.781 -2.201 23.812 1 35.44 96 ASN A CA 1
ATOM 768 C C . ASN A 1 96 ? -46.031 -2.24 24.656 1 35.44 96 ASN A C 1
ATOM 770 O O . ASN A 1 96 ? -45.969 -2.506 25.859 1 35.44 96 ASN A O 1
ATOM 774 N N . ASP A 1 97 ? -47.219 -1.938 24.094 1 32.56 97 ASP A N 1
ATOM 775 C CA . ASP A 1 97 ? -48.125 -2.051 25.234 1 32.56 97 ASP A CA 1
ATOM 776 C C . ASP A 1 97 ? -48.156 -3.488 25.75 1 32.56 97 ASP A C 1
ATOM 778 O O . ASP A 1 97 ? -48.656 -3.74 26.859 1 32.56 97 ASP A O 1
ATOM 782 N N . ASP A 1 98 ? -48.156 -4.523 24.781 1 33.03 98 ASP A N 1
ATOM 783 C CA . ASP A 1 98 ? -48.75 -5.715 25.391 1 33.03 98 ASP A CA 1
ATOM 784 C C . ASP A 1 98 ? -47.719 -6.48 26.203 1 33.03 98 ASP A C 1
ATOM 786 O O . ASP A 1 98 ? -46.531 -6.523 25.859 1 33.03 98 ASP A O 1
ATOM 790 N N . GLY A 1 99 ? -47.812 -6.723 27.547 1 30.31 99 GLY A N 1
ATOM 791 C CA . GLY A 1 99 ? -47.156 -7.242 28.75 1 30.31 99 GLY A CA 1
ATOM 792 C C . GLY A 1 99 ? -46.594 -8.648 28.562 1 30.31 99 GLY A C 1
ATOM 793 O O . GLY A 1 99 ? -46.375 -9.359 29.547 1 30.31 99 GLY A O 1
ATOM 794 N N . LEU A 1 100 ? -46.688 -9.359 27.375 1 31.83 100 LEU A N 1
ATOM 795 C CA . LEU A 1 100 ? -46.438 -10.781 27.594 1 31.83 100 LEU A CA 1
ATOM 796 C C . LEU A 1 100 ? -44.969 -11.016 27.984 1 31.83 100 LEU A C 1
ATOM 798 O O . LEU A 1 100 ? -44.062 -10.422 27.391 1 31.83 100 LEU A O 1
ATOM 802 N N . ARG A 1 101 ? -44.688 -11.617 29.172 1 31.36 101 ARG A N 1
ATOM 803 C CA . ARG A 1 101 ? -43.562 -12.078 29.953 1 31.36 101 ARG A CA 1
ATOM 804 C C . ARG A 1 101 ? -42.656 -13 29.141 1 31.36 101 ARG A C 1
ATOM 806 O O . ARG A 1 101 ? -43.031 -14.133 28.828 1 31.36 101 ARG A O 1
ATOM 813 N N . LYS A 1 102 ? -42.156 -12.57 28.062 1 31.66 102 LYS A N 1
ATOM 814 C CA . LYS A 1 102 ? -41.344 -13.539 27.359 1 31.66 102 LYS A CA 1
ATOM 815 C C . LYS A 1 102 ? -40.125 -13.953 28.203 1 31.66 102 LYS A C 1
ATOM 817 O O . LYS A 1 102 ? -39.438 -13.094 28.766 1 31.66 102 LYS A O 1
ATOM 822 N N . ARG A 1 103 ? -40.094 -15.156 28.766 1 29.66 103 ARG A N 1
ATOM 823 C CA . ARG A 1 1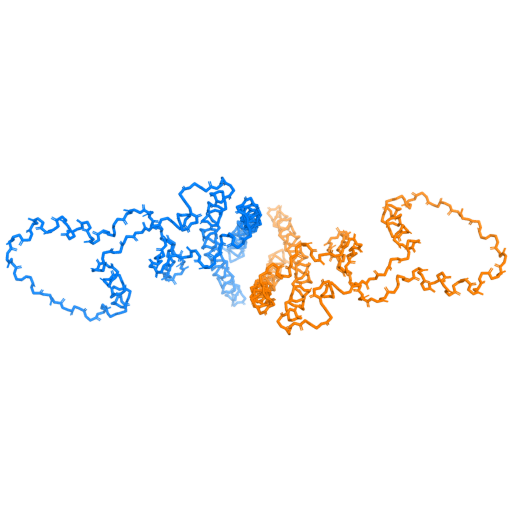03 ? -39.031 -15.883 29.469 1 29.66 103 ARG A CA 1
ATOM 824 C C . ARG A 1 103 ? -37.781 -16 28.609 1 29.66 103 ARG A C 1
ATOM 826 O O . ARG A 1 103 ? -37.812 -16.562 27.516 1 29.66 103 ARG A O 1
ATOM 833 N N . LYS A 1 104 ? -36.875 -15.062 28.766 1 30.73 104 LYS A N 1
ATOM 834 C CA . LYS A 1 104 ? -35.562 -15.023 28.125 1 30.73 104 LYS A CA 1
ATOM 835 C C . LYS A 1 104 ? -34.75 -16.281 28.453 1 30.73 104 LYS A C 1
ATOM 837 O O . LYS A 1 104 ? -34.406 -16.516 29.609 1 30.73 104 LYS A O 1
ATOM 842 N N . VAL A 1 105 ? -35.031 -17.391 27.781 1 28.62 105 VAL A N 1
ATOM 843 C CA . VAL A 1 105 ? -34.156 -18.547 27.906 1 28.62 105 VAL A CA 1
ATOM 844 C C . VAL A 1 105 ? -32.75 -18.188 27.406 1 28.62 105 VAL A C 1
ATOM 846 O O . VAL A 1 105 ? -32.594 -17.703 26.281 1 28.62 105 VAL A O 1
ATOM 849 N N . GLY A 1 106 ? -31.828 -17.781 28.266 1 29.16 106 GLY A N 1
ATOM 850 C CA . GLY A 1 106 ? -30.422 -17.422 28.172 1 29.16 106 GLY A CA 1
ATOM 851 C C . GLY A 1 106 ? -29.562 -18.484 27.516 1 29.16 106 GLY A C 1
ATOM 852 O O . GLY A 1 106 ? -29.375 -19.562 28.078 1 29.16 106 GLY A O 1
ATOM 853 N N . ASN A 1 107 ? -29.75 -18.797 26.219 1 29.27 107 ASN A N 1
ATOM 854 C CA . ASN A 1 107 ? -28.766 -19.734 25.688 1 29.27 107 ASN A CA 1
ATOM 855 C C . ASN A 1 107 ? -27.344 -19.172 25.797 1 29.27 107 ASN A C 1
ATOM 857 O O . ASN A 1 107 ? -27.125 -17.984 25.562 1 29.27 107 ASN A O 1
ATOM 861 N N . PRO A 1 108 ? -26.375 -19.922 26.469 1 33.16 108 PRO A N 1
ATOM 862 C CA . PRO A 1 108 ? -24.984 -19.641 26.844 1 33.16 108 PRO A CA 1
ATOM 863 C C . PRO A 1 108 ? -24.125 -19.219 25.656 1 33.16 108 PRO A C 1
ATOM 865 O O . PRO A 1 108 ? -23.016 -18.734 25.828 1 33.16 108 PRO A O 1
ATOM 868 N N . GLU A 1 109 ? -24.328 -19.781 24.547 1 36.53 109 GLU A N 1
ATOM 869 C CA . GLU A 1 109 ? -23.328 -19.562 23.5 1 36.53 109 GLU A CA 1
ATOM 870 C C . GLU A 1 109 ? -23.25 -18.078 23.125 1 36.53 109 GLU A C 1
ATOM 872 O O . GLU A 1 109 ? -22.516 -17.719 22.219 1 36.53 109 GLU A O 1
ATOM 877 N N . GLU A 1 110 ? -24.125 -17.219 23.688 1 34.34 110 GLU A N 1
ATOM 878 C CA . GLU A 1 110 ? -24.266 -15.812 23.328 1 34.34 110 GLU A CA 1
ATOM 879 C C . GLU A 1 110 ? -23.125 -14.977 23.891 1 34.34 110 GLU A C 1
ATOM 881 O O . GLU A 1 110 ? -23.172 -13.742 23.859 1 34.34 110 GLU A O 1
ATOM 886 N N . LYS A 1 111 ? -22.188 -15.664 24.547 1 36.41 111 LYS A N 1
ATOM 887 C CA . LYS A 1 111 ? -21.203 -14.805 25.203 1 36.41 111 LYS A CA 1
ATOM 888 C C . LYS A 1 111 ? -20.406 -14.008 24.188 1 36.41 111 LYS A C 1
ATOM 890 O O . LYS A 1 111 ? -20.031 -12.859 24.438 1 36.41 111 LYS A O 1
ATOM 895 N N . ASP A 1 112 ? -19.781 -14.789 23.25 1 40.53 112 ASP A N 1
ATOM 896 C CA . ASP A 1 112 ? -18.844 -14.086 22.375 1 40.53 112 ASP A CA 1
ATOM 897 C C . ASP A 1 112 ? -19.547 -12.969 21.609 1 40.53 112 ASP A C 1
ATOM 899 O O . ASP A 1 112 ? -18.922 -11.953 21.281 1 40.53 112 ASP A O 1
ATOM 903 N N . ASN A 1 113 ? -20.828 -13.18 21.188 1 37.75 113 ASN A N 1
ATOM 904 C CA . ASN A 1 113 ? -21.578 -12.109 20.531 1 37.75 113 ASN A CA 1
ATOM 905 C C . ASN A 1 113 ? -21.984 -11.023 21.531 1 37.75 113 ASN A C 1
ATOM 907 O O . ASN A 1 113 ? -22.672 -10.062 21.156 1 37.75 113 ASN A O 1
ATOM 911 N N . LYS A 1 114 ? -21.812 -11.273 22.828 1 40.44 114 LYS A N 1
ATOM 912 C CA . LYS A 1 114 ? -22.281 -10.32 23.828 1 40.44 114 LYS A CA 1
ATOM 913 C C . LYS A 1 114 ? -21.406 -9.07 23.844 1 40.44 114 LYS A C 1
ATOM 915 O O . LYS A 1 114 ? -21.891 -7.957 24.047 1 40.44 114 LYS A O 1
ATOM 920 N N . GLU A 1 115 ? -20.047 -9.336 23.766 1 40.94 115 GLU A N 1
ATOM 921 C CA . GLU A 1 115 ? -19.203 -8.141 23.781 1 40.94 115 GLU A CA 1
ATOM 922 C C . GLU A 1 115 ? -19.5 -7.262 22.562 1 40.94 115 GLU A C 1
ATOM 924 O O . GLU A 1 115 ? -19.516 -6.031 22.656 1 40.94 115 GLU A O 1
ATOM 929 N N . ILE A 1 116 ? -19.641 -7.914 21.359 1 42.69 116 ILE A N 1
ATOM 930 C CA . ILE A 1 116 ? -20.047 -7.102 20.219 1 42.69 116 ILE A CA 1
ATOM 931 C C . ILE A 1 116 ? -21.453 -6.57 20.438 1 42.69 116 ILE A C 1
ATOM 933 O O . ILE A 1 116 ? -21.75 -5.418 20.125 1 42.69 116 ILE A O 1
ATOM 937 N N . LYS A 1 117 ? -22.344 -7.367 21.062 1 43.16 117 LYS A N 1
ATOM 938 C CA . LYS A 1 117 ? -23.719 -6.941 21.344 1 43.16 117 LYS A CA 1
ATOM 939 C C . LYS A 1 117 ? -23.75 -5.891 22.453 1 43.16 117 LYS A C 1
ATOM 941 O O . LYS A 1 117 ? -24.562 -4.969 22.422 1 43.16 117 LYS A O 1
ATOM 946 N N . GLU A 1 118 ? -22.922 -6.078 23.438 1 43.34 118 GLU A N 1
ATOM 947 C CA . GLU A 1 118 ? -22.859 -5.043 24.469 1 43.34 118 GLU A CA 1
ATOM 948 C C . GLU A 1 118 ? -22.344 -3.727 23.906 1 43.34 118 GLU A C 1
ATOM 950 O O . GLU A 1 118 ? -22.812 -2.652 24.266 1 43.34 118 GLU A O 1
ATOM 955 N N . LEU A 1 119 ? -21.344 -3.801 23.016 1 43.16 119 LEU A N 1
ATOM 956 C CA . LEU A 1 119 ? -20.906 -2.574 22.344 1 43.16 119 LEU A CA 1
ATOM 957 C C . LEU A 1 119 ? -22 -2.031 21.438 1 43.16 119 LEU A C 1
ATOM 959 O O . LEU A 1 119 ? -22.234 -0.822 21.391 1 43.16 119 LEU A O 1
ATOM 963 N N . GLU A 1 120 ? -22.625 -2.92 20.719 1 43.97 120 GLU A N 1
ATOM 964 C CA . GLU A 1 120 ? -23.781 -2.51 19.922 1 43.97 120 GLU A CA 1
ATOM 965 C C . GLU A 1 120 ? -24.922 -2.031 20.828 1 43.97 120 GLU A C 1
ATOM 967 O O . GLU A 1 120 ? -25.609 -1.063 20.5 1 43.97 120 GLU A O 1
ATOM 972 N N . SER A 1 121 ? -25.125 -2.809 21.828 1 44.88 121 SER A N 1
ATOM 973 C CA . SER A 1 121 ? -26.172 -2.42 22.766 1 44.88 121 SER A CA 1
ATOM 974 C C . SER A 1 121 ? -25.844 -1.106 23.453 1 44.88 121 SER A C 1
ATOM 976 O O . SER A 1 121 ? -26.719 -0.283 23.703 1 44.88 121 SER A O 1
ATOM 978 N N . GLY A 1 122 ? -24.594 -0.954 23.875 1 43.22 122 GLY A N 1
ATOM 979 C CA . GLY A 1 122 ? -24.25 0.327 24.469 1 43.22 122 GLY A CA 1
ATOM 980 C C . GLY A 1 122 ? -24.375 1.487 23.5 1 43.22 122 GLY A C 1
ATOM 981 O O . GLY A 1 122 ? -24.719 2.6 23.906 1 43.22 122 GLY A O 1
ATOM 982 N N . ILE A 1 123 ? -23.984 1.267 22.234 1 46.03 123 ILE A N 1
ATOM 983 C CA . ILE A 1 123 ? -24.172 2.289 21.219 1 46.03 123 ILE A CA 1
ATOM 984 C C . ILE A 1 123 ? -25.672 2.51 21 1 46.03 123 ILE A C 1
ATOM 986 O O . ILE A 1 123 ? -26.125 3.648 20.844 1 46.03 123 ILE A O 1
ATOM 990 N N . ALA A 1 124 ? -26.406 1.466 20.953 1 44.88 124 ALA A N 1
ATOM 991 C CA . ALA A 1 124 ? -27.859 1.543 20.781 1 44.88 124 ALA A CA 1
ATOM 992 C C . ALA A 1 124 ? -28.484 2.379 21.891 1 44.88 124 ALA A C 1
ATOM 994 O O . ALA A 1 124 ? -29.375 3.199 21.641 1 44.88 124 ALA A O 1
ATOM 995 N N . GLU A 1 125 ? -28.25 1.98 23 1 47.59 125 GLU A N 1
ATOM 996 C CA . GLU A 1 125 ? -28.875 2.668 24.125 1 47.59 125 GLU A CA 1
ATOM 997 C C . GLU A 1 125 ? -28.422 4.125 24.203 1 47.59 125 GLU A C 1
ATOM 999 O O . GLU A 1 125 ? -29.172 4.988 24.672 1 47.59 125 GLU A O 1
ATOM 1004 N N . LEU A 1 126 ? -27.203 4.359 23.688 1 50.62 126 LEU A N 1
ATOM 1005 C CA . LEU A 1 126 ? -26.75 5.715 23.984 1 50.62 126 LEU A CA 1
ATOM 1006 C C . LEU A 1 126 ? -27.172 6.68 22.875 1 50.62 126 LEU A C 1
ATOM 1008 O O . LEU A 1 126 ? -26.891 7.879 22.953 1 50.62 126 LEU A O 1
ATOM 1012 N N . GLY A 1 127 ? -28.203 6.305 21.969 1 58.69 127 GLY A N 1
ATOM 1013 C CA . GLY A 1 127 ? -28.625 7.312 21.016 1 58.69 127 GLY A CA 1
ATOM 1014 C C . GLY A 1 127 ? -27.516 7.758 20.078 1 58.69 127 GLY A C 1
ATOM 1015 O O . GLY A 1 127 ? -27.391 8.945 19.781 1 58.69 127 GLY A O 1
ATOM 1016 N N . ILE A 1 128 ? -26.844 6.883 19.594 1 64.25 128 ILE A N 1
ATOM 1017 C CA . ILE A 1 128 ? -25.656 7.277 18.828 1 64.25 128 ILE A CA 1
ATOM 1018 C C . ILE A 1 128 ? -26.094 7.781 17.453 1 64.25 128 ILE A C 1
ATOM 1020 O O . ILE A 1 128 ? -26.859 7.117 16.75 1 64.25 128 ILE A O 1
ATOM 1024 N N . THR A 1 129 ? -25.969 8.984 17.188 1 72.94 129 THR A N 1
ATOM 1025 C CA . THR A 1 129 ? -26.156 9.609 15.883 1 72.94 129 THR A CA 1
ATOM 1026 C C . THR A 1 129 ? -24.859 9.602 15.086 1 72.94 129 THR A C 1
ATOM 1028 O O . THR A 1 129 ? -23.797 9.953 15.617 1 72.94 129 THR A O 1
ATOM 1031 N N . TYR A 1 130 ? -25.016 8.953 13.828 1 82.81 130 TYR A N 1
ATOM 1032 C CA . TYR A 1 130 ? -23.859 8.945 12.953 1 82.81 130 TYR A CA 1
ATOM 1033 C C . TYR A 1 130 ? -23.734 10.266 12.195 1 82.81 130 TYR A C 1
ATOM 1035 O O . TYR A 1 130 ? -24.672 10.68 11.523 1 82.81 130 TYR A O 1
ATOM 1043 N N . THR A 1 131 ? -22.688 10.867 12.438 1 86.69 131 THR A N 1
ATOM 1044 C CA . THR A 1 131 ? -22.453 12.141 11.773 1 86.69 131 THR A CA 1
ATOM 1045 C C . THR A 1 131 ? -21.406 12 10.672 1 86.69 131 THR A C 1
ATOM 1047 O O . THR A 1 131 ? -20.453 11.219 10.812 1 86.69 131 THR A O 1
ATOM 1050 N N . ASP A 1 132 ? -21.594 12.703 9.609 1 91.94 132 ASP A N 1
ATOM 1051 C CA . ASP A 1 132 ? -20.594 12.773 8.555 1 91.94 132 ASP A CA 1
ATOM 1052 C C . ASP A 1 132 ? -19.344 13.5 9.031 1 91.94 132 ASP A C 1
ATOM 1054 O O . ASP A 1 132 ? -19.391 14.695 9.336 1 91.94 132 ASP A O 1
ATOM 1058 N N . PRO A 1 133 ? -18.297 12.797 8.961 1 93.5 133 PRO A N 1
ATOM 1059 C CA . PRO A 1 133 ? -17.078 13.391 9.508 1 93.5 133 PRO A CA 1
ATOM 1060 C C . PRO A 1 133 ? -16.656 14.68 8.797 1 93.5 133 PRO A C 1
ATOM 1062 O O . PRO A 1 133 ? -16.016 15.539 9.391 1 93.5 133 PRO A O 1
ATOM 1065 N N . ILE A 1 134 ? -17.062 14.75 7.539 1 93.69 134 ILE A N 1
ATOM 1066 C CA . ILE A 1 134 ? -16.656 15.922 6.781 1 93.69 134 ILE A CA 1
ATOM 1067 C C . ILE A 1 134 ? -17.203 17.188 7.445 1 93.69 134 ILE A C 1
ATOM 1069 O O . ILE A 1 134 ? -16.625 18.266 7.305 1 93.69 134 ILE A O 1
ATOM 1073 N N . LYS A 1 135 ? -18.234 17.125 8.242 1 92.31 135 LYS A N 1
ATOM 1074 C CA . LYS A 1 135 ? -18.891 18.25 8.906 1 92.31 135 LYS A CA 1
ATOM 1075 C C . LYS A 1 135 ? -18.078 18.75 10.094 1 92.31 135 LYS A C 1
ATOM 1077 O O . LYS A 1 135 ? -18.312 19.844 10.609 1 92.31 135 LYS A O 1
ATOM 1082 N N . TRP A 1 136 ? -17.172 17.938 10.539 1 92.5 136 TRP A N 1
ATOM 1083 C CA . TRP A 1 136 ? -16.266 18.359 11.594 1 92.5 136 TRP A CA 1
ATOM 1084 C C . TRP A 1 136 ? -15.398 19.516 11.125 1 92.5 136 TRP A C 1
ATOM 1086 O O . TRP A 1 136 ? -14.844 20.25 11.945 1 92.5 136 TRP A O 1
ATOM 1096 N N . PHE A 1 137 ? -15.359 19.656 9.812 1 93.44 137 PHE A N 1
ATOM 1097 C CA . PHE A 1 137 ? -14.391 20.609 9.273 1 93.44 137 PHE A CA 1
ATOM 1098 C C . PHE A 1 137 ? -15.094 21.844 8.719 1 93.44 137 PHE A C 1
ATOM 1100 O O . PHE A 1 137 ? -14.438 22.766 8.242 1 93.44 137 PHE A O 1
ATOM 1107 N N . GLY A 1 138 ? -16.406 21.797 8.781 1 89.31 138 GLY A N 1
ATOM 1108 C CA . GLY A 1 138 ? -17.172 22.969 8.359 1 89.31 138 GLY A CA 1
ATOM 1109 C C . GLY A 1 138 ? -18.453 22.609 7.633 1 89.31 138 GLY A C 1
ATOM 1110 O O . GLY A 1 138 ? -18.609 21.484 7.16 1 89.31 138 GLY A O 1
ATOM 1111 N N . VAL A 1 139 ? -19.266 23.516 7.637 1 88.38 139 VAL A N 1
ATOM 1112 C CA . VAL A 1 139 ? -20.531 23.359 6.945 1 88.38 139 VAL A CA 1
ATOM 1113 C C . VAL A 1 139 ? -20.312 23.391 5.434 1 88.38 139 VAL A C 1
ATOM 1115 O O . VAL A 1 139 ? -20.797 22.531 4.711 1 88.38 139 VAL A O 1
ATOM 1118 N N . LEU A 1 140 ? -19.422 24.422 5.012 1 89.88 140 LEU A N 1
ATOM 1119 C CA . LEU A 1 140 ? -19.016 24.5 3.615 1 89.88 140 LEU A CA 1
ATOM 1120 C C . LEU A 1 140 ? -17.562 24.062 3.451 1 89.88 140 LEU A C 1
ATOM 1122 O O . LEU A 1 140 ? -16.656 24.734 3.941 1 89.88 140 LEU A O 1
ATOM 1126 N N . VAL A 1 141 ? -17.547 22.938 2.9 1 93.12 141 VAL A N 1
ATOM 1127 C CA . VAL A 1 141 ? -16.203 22.422 2.752 1 93.12 141 VAL A CA 1
ATOM 1128 C C . VAL A 1 141 ? -15.805 22.391 1.275 1 93.12 141 VAL A C 1
ATOM 1130 O O . VAL A 1 141 ? -16.672 22.266 0.403 1 93.12 141 VAL A O 1
A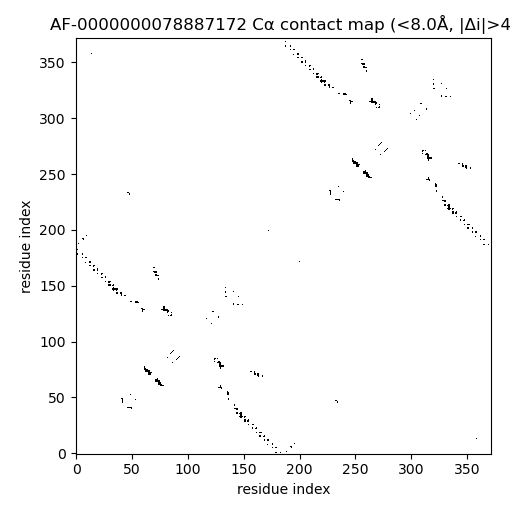TOM 1133 N N . PRO A 1 142 ? -14.547 22.578 1.022 1 95.5 142 PRO A N 1
ATOM 1134 C CA . PRO A 1 142 ? -14.094 22.5 -0.369 1 95.5 142 PRO A CA 1
ATOM 1135 C C . PRO A 1 142 ? -14.383 21.156 -1.015 1 95.5 142 PRO A C 1
ATOM 1137 O O . PRO A 1 142 ? -14.414 20.125 -0.326 1 95.5 142 PRO A O 1
ATOM 1140 N N . SER A 1 143 ? -14.578 21.156 -2.297 1 96.81 143 SER A N 1
ATOM 1141 C CA . SER A 1 143 ? -14.867 19.938 -3.043 1 96.81 143 SER A CA 1
ATOM 1142 C C . SER A 1 143 ? -13.742 18.922 -2.898 1 96.81 143 SER A C 1
ATOM 1144 O O . SER A 1 143 ? -13.977 17.719 -2.924 1 96.81 143 SER A O 1
ATOM 1146 N N . ALA A 1 144 ? -12.531 19.453 -2.744 1 96.81 144 ALA A N 1
ATOM 1147 C CA . ALA A 1 144 ? -11.383 18.562 -2.576 1 96.81 144 ALA A CA 1
ATOM 1148 C C . ALA A 1 144 ? -11.555 17.672 -1.348 1 96.81 144 ALA A C 1
ATOM 1150 O O . ALA A 1 144 ? -11.164 16.5 -1.362 1 96.81 144 ALA A O 1
ATOM 1151 N N . LEU A 1 145 ? -12.109 18.172 -0.333 1 96.94 145 LEU A N 1
ATOM 1152 C CA . LEU A 1 145 ? -12.328 17.406 0.883 1 96.94 145 LEU A CA 1
ATOM 1153 C C . LEU A 1 145 ? -13.367 16.312 0.653 1 96.94 145 LEU A C 1
ATOM 1155 O O . LEU A 1 145 ? -13.211 15.188 1.135 1 96.94 145 LEU A O 1
ATOM 1159 N N . ARG A 1 146 ? -14.336 16.656 -0.064 1 97 146 ARG A N 1
ATOM 1160 C CA . ARG A 1 146 ? -15.367 15.672 -0.406 1 97 146 ARG A CA 1
ATOM 1161 C C . ARG A 1 146 ? -14.797 14.562 -1.283 1 97 146 ARG A C 1
ATOM 1163 O O . ARG A 1 146 ? -15.086 13.383 -1.068 1 97 146 ARG A O 1
ATOM 1170 N N . THR A 1 147 ? -14.078 14.992 -2.219 1 97.81 147 THR A N 1
ATOM 1171 C CA . THR A 1 147 ? -13.422 14.023 -3.08 1 97.81 147 THR A CA 1
ATOM 1172 C C . THR A 1 147 ? -12.523 13.094 -2.262 1 97.81 147 THR A C 1
ATOM 1174 O O . THR A 1 147 ? -12.562 11.875 -2.426 1 97.81 147 THR A O 1
ATOM 1177 N N . GLY A 1 148 ? -11.727 13.664 -1.349 1 97.69 148 GLY A N 1
ATOM 1178 C CA . GLY A 1 148 ? -10.891 12.859 -0.468 1 97.69 148 GLY A CA 1
ATOM 1179 C C . GLY A 1 148 ? -11.68 11.875 0.368 1 97.69 148 GLY A C 1
ATOM 1180 O O . GLY A 1 148 ? -11.289 10.711 0.498 1 97.69 148 GLY A O 1
ATOM 1181 N N . GLN A 1 149 ? -12.742 12.352 0.923 1 96.38 149 GLN A N 1
ATOM 1182 C CA . GLN A 1 149 ? -13.609 11.484 1.721 1 96.38 149 GLN A CA 1
ATOM 1183 C C . GLN A 1 149 ? -14.078 10.281 0.912 1 96.38 149 GLN A C 1
ATOM 1185 O O . GLN A 1 149 ? -14.031 9.148 1.393 1 96.38 149 GLN A O 1
ATOM 1190 N N . ASN A 1 150 ? -14.523 10.531 -0.307 1 97.19 150 ASN A N 1
ATOM 1191 C CA . ASN A 1 150 ? -15 9.453 -1.173 1 97.19 150 ASN A CA 1
ATOM 1192 C C . ASN A 1 150 ? -13.875 8.477 -1.522 1 97.19 150 ASN A C 1
ATOM 1194 O O . ASN A 1 150 ? -14.086 7.266 -1.537 1 97.19 150 ASN A O 1
ATOM 1198 N N . GLU A 1 151 ? -12.75 8.977 -1.814 1 98 151 GLU A N 1
ATOM 1199 C CA . GLU A 1 151 ? -11.602 8.148 -2.168 1 98 151 GLU A CA 1
ATOM 1200 C C . GLU A 1 151 ? -11.211 7.227 -1.017 1 98 151 GLU A C 1
ATOM 1202 O O . GLU A 1 151 ? -11.055 6.016 -1.207 1 98 151 GLU A O 1
ATOM 1207 N N . PHE A 1 152 ? -11.109 7.754 0.172 1 96.94 152 PHE A N 1
ATOM 1208 C CA . PHE A 1 152 ? -10.711 6.934 1.309 1 96.94 152 PHE A CA 1
ATOM 1209 C C . PHE A 1 152 ? -11.805 5.93 1.664 1 96.94 152 PHE A C 1
ATOM 1211 O O . PHE A 1 152 ? -11.508 4.82 2.109 1 96.94 152 PHE A O 1
ATOM 1218 N N . SER A 1 153 ? -13.039 6.359 1.519 1 96 153 SER A N 1
ATOM 1219 C CA . SER A 1 153 ? -14.148 5.438 1.756 1 96 153 SER A CA 1
ATOM 1220 C C . SER A 1 153 ? -14.07 4.227 0.829 1 96 153 SER A C 1
ATOM 1222 O O . SER A 1 153 ? -14.25 3.09 1.266 1 96 153 SER A O 1
ATOM 1224 N N . THR A 1 154 ? -13.797 4.461 -0.391 1 97 154 THR A N 1
ATOM 1225 C CA . THR A 1 154 ? -13.648 3.389 -1.368 1 97 154 THR A CA 1
ATOM 1226 C C . THR A 1 154 ? -12.406 2.555 -1.072 1 97 154 THR A C 1
ATOM 1228 O O . THR A 1 154 ? -12.406 1.337 -1.265 1 97 154 THR A O 1
ATOM 1231 N N . ALA A 1 155 ? -11.391 3.242 -0.66 1 97.5 155 ALA A N 1
ATOM 1232 C CA . ALA A 1 155 ? -10.148 2.543 -0.329 1 97.5 155 ALA A CA 1
ATOM 1233 C C . ALA A 1 155 ? -10.383 1.492 0.752 1 97.5 155 ALA A C 1
ATOM 1235 O O . ALA A 1 155 ? -9.82 0.397 0.696 1 97.5 155 ALA A O 1
ATOM 1236 N N . VAL A 1 156 ? -11.203 1.772 1.704 1 96.5 156 VAL A N 1
ATOM 1237 C CA . VAL A 1 156 ? -11.492 0.839 2.787 1 96.5 156 VAL A CA 1
ATOM 1238 C C . VAL A 1 156 ? -12.172 -0.409 2.229 1 96.5 156 VAL A C 1
ATOM 1240 O O . VAL A 1 156 ? -11.867 -1.529 2.646 1 96.5 156 VAL A O 1
ATOM 1243 N N . GLU A 1 157 ? -13.023 -0.224 1.348 1 96.31 157 GLU A N 1
ATOM 1244 C CA . GLU A 1 157 ? -13.68 -1.348 0.688 1 96.31 157 GLU A CA 1
ATOM 1245 C C . GLU A 1 157 ? -12.672 -2.225 -0.047 1 96.31 157 GLU A C 1
ATOM 1247 O O . GLU A 1 157 ? -12.703 -3.451 0.07 1 96.31 157 GLU A O 1
ATOM 1252 N N . LEU A 1 158 ? -11.852 -1.542 -0.724 1 97.31 158 LEU A N 1
ATOM 1253 C CA . LEU A 1 158 ? -10.852 -2.268 -1.496 1 97.31 158 LEU A CA 1
ATOM 1254 C C . LEU A 1 158 ? -9.898 -3.025 -0.576 1 97.31 158 LEU A C 1
ATOM 1256 O O . LEU A 1 158 ? -9.438 -4.113 -0.919 1 97.31 158 LEU A O 1
ATOM 1260 N N . CYS A 1 159 ? -9.594 -2.402 0.526 1 96.38 159 CYS A N 1
ATOM 1261 C CA . CYS A 1 159 ? -8.742 -3.086 1.489 1 96.38 159 CYS A CA 1
ATOM 1262 C C . CYS A 1 159 ? -9.336 -4.43 1.893 1 96.38 159 CYS A C 1
ATOM 1264 O O . CYS A 1 159 ? -8.625 -5.43 1.976 1 96.38 159 CYS A O 1
ATOM 1266 N N . CYS A 1 160 ? -10.586 -4.504 2.146 1 96 160 CYS A N 1
ATOM 1267 C CA . CYS A 1 160 ? -11.258 -5.742 2.512 1 96 160 CYS A CA 1
ATOM 1268 C C . CYS A 1 160 ? -11.195 -6.754 1.372 1 96 160 CYS A C 1
ATOM 1270 O O . CYS A 1 160 ? -10.906 -7.93 1.598 1 96 160 CYS A O 1
ATOM 1272 N N . ASP A 1 161 ? -11.445 -6.258 0.201 1 96.56 161 ASP A N 1
ATOM 1273 C CA . ASP A 1 161 ? -11.359 -7.129 -0.965 1 96.56 161 ASP A CA 1
ATOM 1274 C C . ASP A 1 161 ? -9.969 -7.742 -1.092 1 96.56 161 ASP A C 1
ATOM 1276 O O . ASP A 1 161 ? -9.836 -8.945 -1.338 1 96.56 161 ASP A O 1
ATOM 1280 N N . VAL A 1 162 ? -9.031 -6.93 -1.002 1 97 162 VAL A N 1
ATOM 1281 C CA . VAL A 1 162 ? -7.637 -7.355 -1.12 1 97 162 VAL A CA 1
ATOM 1282 C C . VAL A 1 162 ? -7.328 -8.422 -0.067 1 97 162 VAL A C 1
ATOM 1284 O O . VAL A 1 162 ? -6.742 -9.453 -0.378 1 97 162 VAL A O 1
ATOM 1287 N N . ALA A 1 163 ? -7.73 -8.172 1.146 1 95.56 163 ALA A N 1
ATOM 1288 C CA . ALA A 1 163 ? -7.492 -9.125 2.23 1 95.56 163 ALA A CA 1
ATOM 1289 C C . ALA A 1 163 ? -8.156 -10.461 1.938 1 95.56 163 ALA A C 1
ATOM 1291 O O . ALA A 1 163 ? -7.562 -11.523 2.158 1 95.56 163 ALA A O 1
ATOM 1292 N N . ASN A 1 164 ? -9.305 -10.383 1.493 1 96.88 164 ASN A N 1
ATOM 1293 C CA . ASN A 1 164 ? -10.047 -11.609 1.197 1 96.88 164 ASN A CA 1
ATOM 1294 C C . ASN A 1 164 ? -9.414 -12.383 0.044 1 96.88 164 ASN A C 1
ATOM 1296 O O . ASN A 1 164 ? -9.32 -13.609 0.089 1 96.88 164 ASN A O 1
ATOM 1300 N N . LEU A 1 165 ? -9.016 -11.656 -0.951 1 96.94 165 LEU A N 1
ATOM 1301 C CA . LEU A 1 165 ? -8.344 -12.297 -2.078 1 96.94 165 LEU A CA 1
ATOM 1302 C C . LEU A 1 165 ? -7.043 -12.953 -1.634 1 96.94 165 LEU A C 1
ATOM 1304 O O . LEU A 1 165 ? -6.707 -14.047 -2.096 1 96.94 165 LEU A O 1
ATOM 1308 N N . GLU A 1 166 ? -6.355 -12.297 -0.795 1 94.81 166 GLU A N 1
ATOM 1309 C CA . GLU A 1 166 ? -5.125 -12.883 -0.264 1 94.81 166 GLU A CA 1
ATOM 1310 C C . GLU A 1 166 ? -5.41 -14.188 0.478 1 94.81 166 GLU A C 1
ATOM 1312 O O . GLU A 1 166 ? -4.652 -15.148 0.357 1 94.81 166 GLU A O 1
ATOM 1317 N N . ASN A 1 167 ? -6.406 -14.141 1.243 1 94.81 167 ASN A N 1
ATOM 1318 C CA . ASN A 1 167 ? -6.797 -15.359 1.952 1 94.81 167 ASN A CA 1
ATOM 1319 C C . ASN A 1 167 ? -7.152 -16.484 0.985 1 94.81 167 ASN A C 1
ATOM 1321 O O . ASN A 1 167 ? -6.785 -17.641 1.208 1 94.81 167 ASN A O 1
ATOM 1325 N N . ASP A 1 168 ? -7.855 -16.172 -0.023 1 95.75 168 ASP A N 1
ATOM 1326 C CA . ASP A 1 168 ? -8.203 -17.156 -1.042 1 95.75 168 ASP A CA 1
ATOM 1327 C C . ASP A 1 168 ? -6.953 -17.75 -1.672 1 95.75 168 ASP A C 1
ATOM 1329 O O . ASP A 1 168 ? -6.891 -18.969 -1.893 1 95.75 168 ASP A O 1
ATOM 1333 N N . LEU A 1 169 ? -6.062 -16.922 -2.008 1 96.62 169 LEU A N 1
ATOM 1334 C CA . LEU A 1 169 ? -4.828 -17.391 -2.641 1 96.62 169 LEU A CA 1
ATOM 1335 C C . LEU A 1 169 ? -4.051 -18.312 -1.712 1 96.62 169 LEU A C 1
ATOM 1337 O O . LEU A 1 169 ? -3.482 -19.312 -2.158 1 96.62 169 LEU A O 1
ATOM 1341 N N . LYS A 1 170 ? -4.008 -17.969 -0.474 1 94.69 170 LYS A N 1
ATOM 1342 C CA . LYS A 1 170 ? -3.355 -18.844 0.504 1 94.69 170 LYS A CA 1
ATOM 1343 C C . LYS A 1 170 ? -3.996 -20.219 0.525 1 94.69 170 LYS A C 1
ATOM 1345 O O . LYS A 1 170 ? -3.297 -21.234 0.573 1 94.69 170 LYS A O 1
ATOM 1350 N N . ARG A 1 171 ? -5.219 -20.234 0.467 1 94.69 171 ARG A N 1
ATOM 1351 C CA . ARG A 1 171 ? -5.949 -21.5 0.464 1 94.69 171 ARG A CA 1
ATOM 1352 C C . ARG A 1 171 ? -5.637 -22.312 -0.792 1 94.69 171 ARG A C 1
ATOM 1354 O O . ARG A 1 171 ? -5.504 -23.531 -0.733 1 94.69 171 ARG A O 1
ATOM 1361 N N . LEU A 1 172 ? -5.5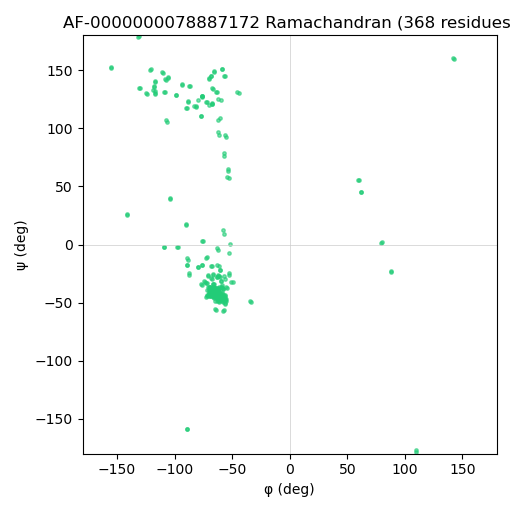86 -21.656 -1.872 1 95.38 172 LEU A N 1
ATOM 1362 C CA . LEU A 1 172 ? -5.281 -22.328 -3.129 1 95.38 172 LEU A CA 1
ATOM 1363 C C . LEU A 1 172 ? -3.889 -22.953 -3.088 1 95.38 172 LEU A C 1
ATOM 1365 O O . LEU A 1 172 ? -3.686 -24.062 -3.588 1 95.38 172 LEU A O 1
ATOM 1369 N N . VAL A 1 173 ? -2.951 -22.25 -2.529 1 95 173 VAL A N 1
ATOM 1370 C CA . VAL A 1 173 ? -1.596 -22.781 -2.395 1 95 173 VAL A CA 1
ATOM 1371 C C . VAL A 1 173 ? -1.609 -24.031 -1.525 1 95 173 VAL A C 1
ATOM 1373 O O . VAL A 1 173 ? -0.968 -25.031 -1.857 1 95 173 VAL A O 1
ATOM 1376 N N . GLU A 1 174 ? -2.305 -23.969 -0.428 1 94.12 174 GLU A N 1
ATOM 1377 C CA . GLU A 1 174 ? -2.404 -25.109 0.471 1 94.12 174 GLU A CA 1
ATOM 1378 C C . GLU A 1 174 ? -3.023 -26.312 -0.235 1 94.12 174 GLU A C 1
ATOM 1380 O O . GLU A 1 174 ? -2.537 -27.438 -0.096 1 94.12 174 GLU A O 1
ATOM 1385 N N . ARG A 1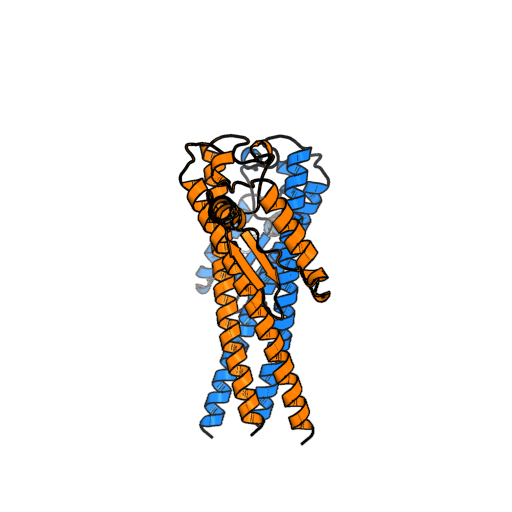 175 ? -4.035 -26.109 -0.958 1 94.19 175 ARG A N 1
ATOM 1386 C CA . ARG A 1 175 ? -4.691 -27.172 -1.708 1 94.19 175 ARG A CA 1
ATOM 1387 C C . ARG A 1 175 ? -3.746 -27.781 -2.736 1 94.19 175 ARG A C 1
ATOM 1389 O O . ARG A 1 175 ? -3.697 -29 -2.895 1 94.19 175 ARG A O 1
ATOM 1396 N N . PHE A 1 176 ? -3.107 -26.953 -3.455 1 94.62 176 PHE A N 1
ATOM 1397 C CA . PHE A 1 176 ? -2.148 -27.422 -4.445 1 94.62 176 PHE A CA 1
ATOM 1398 C C . PHE A 1 176 ? -1.103 -28.328 -3.801 1 94.62 176 PHE A C 1
ATOM 1400 O O . PHE A 1 176 ? -0.812 -29.406 -4.309 1 94.62 176 PHE A O 1
ATOM 1407 N N . ASN A 1 177 ? -0.521 -27.906 -2.701 1 93 177 ASN A N 1
ATOM 1408 C CA . ASN A 1 177 ? 0.515 -28.672 -2.01 1 93 177 ASN A CA 1
ATOM 1409 C C . ASN A 1 177 ? -0.012 -30 -1.507 1 93 177 ASN A C 1
ATOM 1411 O O . ASN A 1 177 ? 0.69 -31.016 -1.568 1 93 177 ASN A O 1
ATOM 1415 N N . GLU A 1 178 ? -1.166 -30 -1.017 1 92 178 GLU A N 1
ATOM 1416 C CA . GLU A 1 178 ? -1.786 -31.234 -0.547 1 92 178 GLU A CA 1
ATOM 1417 C C . GLU A 1 178 ? -1.952 -32.25 -1.687 1 92 178 GLU A C 1
ATOM 1419 O O . GLU A 1 178 ? -1.623 -33.406 -1.536 1 92 178 GLU A O 1
ATOM 1424 N N . LEU A 1 179 ? -2.438 -31.766 -2.799 1 90.56 179 LEU A N 1
ATOM 1425 C CA . LEU A 1 179 ? -2.676 -32.625 -3.953 1 90.56 179 LEU A CA 1
ATOM 1426 C C . LEU A 1 179 ? -1.359 -33.125 -4.547 1 90.56 179 LEU A C 1
ATOM 1428 O O . LEU A 1 179 ? -1.266 -34.25 -5.004 1 90.56 179 LEU A O 1
ATOM 1432 N N . LYS A 1 180 ? -0.433 -32.281 -4.633 1 89.56 180 LYS A N 1
ATOM 1433 C CA . LYS A 1 180 ? 0.875 -32.656 -5.16 1 89.56 180 LYS A CA 1
ATOM 1434 C C . LYS A 1 180 ? 1.517 -33.75 -4.301 1 89.56 180 LYS A C 1
ATOM 1436 O O . LYS A 1 180 ? 2.156 -34.656 -4.82 1 89.56 180 LYS A O 1
ATOM 1441 N N . HIS A 1 181 ? 1.39 -33.625 -3.039 1 88.12 181 HIS A N 1
ATOM 1442 C CA . HIS A 1 181 ? 1.902 -34.625 -2.133 1 88.12 181 HIS A CA 1
ATOM 1443 C C . HIS A 1 181 ? 1.213 -35.969 -2.365 1 88.12 181 HIS A C 1
ATOM 1445 O O . HIS A 1 181 ? 1.856 -37.031 -2.311 1 88.12 181 HIS A O 1
ATOM 1451 N N . GLN A 1 182 ? -0.019 -35.906 -2.654 1 83 182 GLN A N 1
ATOM 1452 C CA . GLN A 1 182 ? -0.77 -37.125 -2.941 1 83 182 GLN A CA 1
ATOM 1453 C C . GLN A 1 182 ? -0.318 -37.75 -4.258 1 83 182 GLN A C 1
ATOM 1455 O O . GLN A 1 182 ? -0.276 -39 -4.383 1 83 182 GLN A O 1
ATOM 1460 N N . LYS A 1 183 ? -0.029 -36.969 -5.207 1 79.75 183 LYS A N 1
ATOM 1461 C CA . LYS A 1 183 ? 0.449 -37.438 -6.512 1 79.75 183 LYS A CA 1
ATOM 1462 C C . LYS A 1 183 ? 1.775 -38.188 -6.383 1 79.75 183 LYS A C 1
ATOM 1464 O O . LYS A 1 183 ? 1.995 -39.188 -7.055 1 79.75 183 LYS A O 1
ATOM 1469 N N . LYS A 1 184 ? 2.652 -37.656 -5.586 1 76.62 184 LYS A N 1
ATOM 1470 C CA . LYS A 1 184 ? 3.953 -38.281 -5.387 1 76.62 184 LYS A CA 1
ATOM 1471 C C . LYS A 1 184 ? 3.811 -39.625 -4.66 1 76.62 184 LYS A C 1
ATOM 1473 O O . LYS A 1 184 ? 4.621 -40.531 -4.855 1 76.62 184 LYS A O 1
ATOM 1478 N N . ALA A 1 185 ? 2.732 -39.719 -3.902 1 73.12 185 ALA A N 1
ATOM 1479 C CA . ALA A 1 185 ? 2.504 -40.969 -3.168 1 73.12 185 ALA A CA 1
ATOM 1480 C C . ALA A 1 185 ? 1.917 -42.031 -4.078 1 73.12 185 ALA A C 1
ATOM 1482 O O . ALA A 1 185 ? 1.975 -43.219 -3.758 1 73.12 185 ALA A O 1
ATOM 1483 N N . LEU A 1 186 ? 1.381 -41.656 -5.137 1 61.66 186 LEU A N 1
ATOM 1484 C CA . LEU A 1 186 ? 0.858 -42.625 -6.094 1 61.66 186 LEU A CA 1
ATOM 1485 C C . LEU A 1 186 ? 1.919 -43 -7.125 1 61.66 186 LEU A C 1
ATOM 1487 O O . LEU A 1 186 ? 1.977 -44.125 -7.578 1 61.66 186 LEU A O 1
ATOM 1491 N N . ASP B 1 1 ? 9.055 -34.625 -18.547 1 83.81 1 ASP B N 1
ATOM 1492 C CA . ASP B 1 1 ? 7.598 -34.719 -18.547 1 83.81 1 ASP B CA 1
ATOM 1493 C C . ASP B 1 1 ? 6.984 -33.312 -18.328 1 83.81 1 ASP B C 1
ATOM 1495 O O . ASP B 1 1 ? 7.387 -32.594 -17.422 1 83.81 1 ASP B O 1
ATOM 1499 N N . VAL B 1 2 ? 6.281 -32.781 -19.219 1 86 2 VAL B N 1
ATOM 1500 C CA . VAL B 1 2 ? 5.652 -31.469 -19.25 1 86 2 VAL B CA 1
ATOM 1501 C C . VAL B 1 2 ? 4.879 -31.234 -17.953 1 86 2 VAL B C 1
ATOM 1503 O O . VAL B 1 2 ? 4.883 -30.125 -17.406 1 86 2 VAL B O 1
ATOM 1506 N N . CYS B 1 3 ? 4.379 -32.312 -17.438 1 85.06 3 CYS B N 1
ATOM 1507 C CA . CYS B 1 3 ? 3.611 -32.188 -16.203 1 85.06 3 CYS B CA 1
ATOM 1508 C C . CYS B 1 3 ? 4.516 -31.828 -15.031 1 85.06 3 CYS B C 1
ATOM 1510 O O . CYS B 1 3 ? 4.148 -31 -14.195 1 85.06 3 CYS B O 1
ATOM 1512 N N . GLU B 1 4 ? 5.598 -32.375 -15.008 1 87.44 4 GLU B N 1
ATOM 1513 C CA . GLU B 1 4 ? 6.543 -32.094 -13.93 1 87.44 4 GLU B CA 1
ATOM 1514 C C . GLU B 1 4 ? 7.102 -30.672 -14.039 1 87.44 4 GLU B C 1
ATOM 1516 O O . GLU B 1 4 ? 7.316 -30 -13.023 1 87.44 4 GLU B O 1
ATOM 1521 N N . THR B 1 5 ? 7.332 -30.328 -15.211 1 90.12 5 THR B N 1
ATOM 1522 C CA . THR B 1 5 ? 7.852 -28.969 -15.43 1 90.12 5 THR B CA 1
ATOM 1523 C C . THR B 1 5 ? 6.828 -27.922 -15.008 1 90.12 5 THR B C 1
ATOM 1525 O O . THR B 1 5 ? 7.188 -26.906 -14.406 1 90.12 5 THR B O 1
ATOM 1528 N N . LEU B 1 6 ? 5.645 -28.172 -15.305 1 91.81 6 LEU B N 1
ATOM 1529 C CA . LEU B 1 6 ? 4.574 -27.266 -14.922 1 91.81 6 LEU B CA 1
ATOM 1530 C C . LEU B 1 6 ? 4.438 -27.188 -13.398 1 91.81 6 LEU B C 1
ATOM 1532 O O . LEU B 1 6 ? 4.227 -26.109 -12.844 1 91.81 6 LEU B O 1
ATOM 1536 N N . ASP B 1 7 ? 4.562 -28.312 -12.797 1 90.81 7 ASP B N 1
ATOM 1537 C CA . ASP B 1 7 ? 4.523 -28.344 -11.344 1 90.81 7 ASP B CA 1
ATOM 1538 C C . ASP B 1 7 ? 5.652 -27.5 -10.742 1 90.81 7 ASP B C 1
ATOM 1540 O O . ASP B 1 7 ? 5.434 -26.75 -9.789 1 90.81 7 ASP B O 1
ATOM 1544 N N . GLU B 1 8 ? 6.762 -27.672 -11.328 1 91.81 8 GLU B N 1
ATOM 1545 C CA . GLU B 1 8 ? 7.926 -26.953 -10.82 1 91.81 8 GLU B CA 1
ATOM 1546 C C . GLU B 1 8 ? 7.766 -25.438 -11.016 1 91.81 8 GLU B C 1
ATOM 1548 O O . GLU B 1 8 ? 8.141 -24.656 -10.141 1 91.81 8 GLU B O 1
ATOM 1553 N N . LEU B 1 9 ? 7.254 -25.062 -12.102 1 93.56 9 LEU B N 1
ATOM 1554 C CA . LEU B 1 9 ? 6.992 -23.656 -12.367 1 93.56 9 LEU B CA 1
ATOM 1555 C C . LEU B 1 9 ? 5.992 -23.078 -11.367 1 93.56 9 LEU B C 1
ATOM 1557 O O . LEU B 1 9 ? 6.145 -21.953 -10.906 1 93.56 9 LEU B O 1
ATOM 1561 N N . THR B 1 10 ? 5.059 -23.875 -11.094 1 95.06 10 THR B N 1
ATOM 1562 C CA . THR B 1 10 ? 4.039 -23.469 -10.141 1 95.06 10 THR B CA 1
ATOM 1563 C C . THR B 1 10 ? 4.641 -23.266 -8.75 1 95.06 10 THR B C 1
ATOM 1565 O O . THR B 1 10 ? 4.352 -22.281 -8.078 1 95.06 10 THR B O 1
ATOM 1568 N N . LEU B 1 11 ? 5.473 -24.109 -8.375 1 94.12 11 LEU B N 1
ATOM 1569 C CA . LEU B 1 11 ? 6.109 -24 -7.066 1 94.12 11 LEU B CA 1
ATOM 1570 C C . LEU B 1 11 ? 7.035 -22.797 -7.008 1 94.12 11 LEU B C 1
ATOM 1572 O O . LEU B 1 11 ? 7.105 -22.109 -5.984 1 94.12 11 LEU B O 1
ATOM 1576 N N . ASP B 1 12 ? 7.699 -22.609 -8.07 1 95 12 ASP B N 1
ATOM 1577 C CA . ASP B 1 12 ? 8.523 -21.422 -8.164 1 95 12 ASP B CA 1
ATOM 1578 C C . ASP B 1 12 ? 7.672 -20.156 -8.008 1 95 12 ASP B C 1
ATOM 1580 O O . ASP B 1 12 ? 8.07 -19.203 -7.332 1 95 12 ASP B O 1
ATOM 1584 N N . PHE B 1 13 ? 6.578 -20.172 -8.648 1 96.56 13 PHE B N 1
ATOM 1585 C CA . PHE B 1 13 ? 5.648 -19.047 -8.539 1 96.56 13 PHE B CA 1
ATOM 1586 C C . PHE B 1 13 ? 5.223 -18.844 -7.09 1 96.56 13 PHE B C 1
ATOM 1588 O O . PHE B 1 13 ? 5.258 -17.719 -6.582 1 96.56 13 PHE B O 1
ATOM 1595 N N . PHE B 1 14 ? 4.891 -19.891 -6.477 1 95.94 14 PHE B N 1
ATOM 1596 C CA . PHE B 1 14 ? 4.41 -19.797 -5.105 1 95.94 14 PHE B CA 1
ATOM 1597 C C . PHE B 1 14 ? 5.496 -19.234 -4.191 1 95.94 14 PHE B C 1
ATOM 1599 O O . PHE B 1 14 ? 5.211 -18.438 -3.299 1 95.94 14 PHE B O 1
ATOM 1606 N N . GLU B 1 15 ? 6.641 -19.625 -4.387 1 95.94 15 GLU B N 1
ATOM 1607 C CA . GLU B 1 15 ? 7.758 -19.141 -3.578 1 95.94 15 GLU B CA 1
ATOM 1608 C C . GLU B 1 15 ? 7.969 -17.641 -3.76 1 95.94 15 GLU B C 1
ATOM 1610 O O . GLU B 1 15 ? 8.102 -16.906 -2.779 1 95.94 15 GLU B O 1
ATOM 1615 N N . LYS B 1 16 ? 7.996 -17.266 -4.953 1 96.75 16 LYS B N 1
ATOM 1616 C CA . LYS B 1 16 ? 8.18 -15.844 -5.25 1 96.75 16 LYS B CA 1
ATOM 1617 C C . LYS B 1 16 ? 6.984 -15.023 -4.766 1 96.75 16 LYS B C 1
ATOM 1619 O O . LYS B 1 16 ? 7.148 -13.898 -4.297 1 96.75 16 LYS B O 1
ATOM 1624 N N . TYR B 1 17 ? 5.852 -15.641 -4.961 1 96.69 17 TYR B N 1
ATOM 1625 C CA . TYR B 1 17 ? 4.648 -14.977 -4.48 1 96.69 17 TYR B CA 1
ATOM 1626 C C . TYR B 1 17 ? 4.707 -14.758 -2.975 1 96.69 17 TYR B C 1
ATOM 1628 O O . TYR B 1 17 ? 4.336 -13.688 -2.48 1 96.69 17 TYR B O 1
ATOM 1636 N N . GLU B 1 18 ? 5.117 -15.68 -2.238 1 95.81 18 GLU B N 1
ATOM 1637 C CA . GLU B 1 18 ? 5.266 -15.555 -0.791 1 95.81 18 GLU B CA 1
ATOM 1638 C C . GLU B 1 18 ? 6.273 -14.469 -0.43 1 95.81 18 GLU B C 1
ATOM 1640 O O . GLU B 1 18 ? 6.055 -13.695 0.507 1 95.81 18 GLU B O 1
ATOM 1645 N N . GLU B 1 19 ? 7.324 -14.453 -1.094 1 97.38 19 GLU B N 1
ATOM 1646 C CA . GLU B 1 19 ? 8.312 -13.406 -0.888 1 97.38 19 GLU B CA 1
ATOM 1647 C C . GLU B 1 19 ? 7.711 -12.023 -1.135 1 97.38 19 GLU B C 1
ATOM 1649 O O . GLU B 1 19 ? 7.938 -11.094 -0.36 1 97.38 19 GLU B O 1
ATOM 1654 N N . LEU B 1 20 ? 7.008 -11.891 -2.211 1 97.12 20 LEU B N 1
ATOM 1655 C CA . LEU B 1 20 ? 6.34 -10.641 -2.553 1 97.12 20 LEU B CA 1
ATOM 1656 C C . LEU B 1 20 ? 5.395 -10.211 -1.436 1 97.12 20 LEU B C 1
ATOM 1658 O O . LEU B 1 20 ? 5.387 -9.039 -1.04 1 97.12 20 LEU B O 1
ATOM 1662 N N . ARG B 1 21 ? 4.625 -11.172 -1.005 1 94.5 21 ARG B N 1
ATOM 1663 C CA . ARG B 1 21 ? 3.686 -10.891 0.076 1 94.5 21 ARG B CA 1
ATOM 1664 C C . ARG B 1 21 ? 4.41 -10.367 1.311 1 94.5 21 ARG B C 1
ATOM 1666 O O . ARG B 1 21 ? 3.971 -9.398 1.936 1 94.5 21 ARG B O 1
ATOM 1673 N N . GLN B 1 22 ? 5.441 -10.93 1.657 1 96.94 22 GLN B N 1
ATOM 1674 C CA . GLN B 1 22 ? 6.219 -10.523 2.824 1 96.94 22 GLN B CA 1
ATOM 1675 C C . GLN B 1 22 ? 6.789 -9.117 2.646 1 96.94 22 GLN B C 1
ATOM 1677 O O . GLN B 1 22 ? 6.734 -8.305 3.566 1 96.94 22 GLN B O 1
ATOM 1682 N N . LYS B 1 23 ? 7.301 -8.898 1.544 1 97.25 23 LYS B N 1
ATOM 1683 C CA . LYS B 1 23 ? 7.883 -7.586 1.278 1 97.25 23 LYS B CA 1
ATOM 1684 C C . LYS B 1 23 ? 6.809 -6.5 1.271 1 97.25 23 LYS B C 1
ATOM 1686 O O . LYS B 1 23 ? 7.055 -5.375 1.709 1 97.25 23 LYS B O 1
ATOM 1691 N N . ARG B 1 24 ? 5.719 -6.852 0.757 1 95.19 24 ARG B N 1
ATOM 1692 C CA . ARG B 1 24 ? 4.609 -5.902 0.777 1 95.19 24 ARG B CA 1
ATOM 1693 C C . ARG B 1 24 ? 4.184 -5.59 2.207 1 95.19 24 ARG B C 1
ATOM 1695 O O . ARG B 1 24 ? 3.881 -4.438 2.531 1 95.19 24 ARG B O 1
ATOM 1702 N N . PHE B 1 25 ? 4.145 -6.617 2.992 1 95.12 25 PHE B N 1
ATOM 1703 C CA . PHE B 1 25 ? 3.814 -6.422 4.398 1 95.12 25 PHE B CA 1
ATOM 1704 C C . PHE B 1 25 ? 4.836 -5.508 5.07 1 95.12 25 PHE B C 1
ATOM 1706 O O . PHE B 1 25 ? 4.465 -4.582 5.793 1 95.12 25 PHE B O 1
ATOM 1713 N N . GLU B 1 26 ? 5.992 -5.785 4.824 1 97.5 26 GLU B N 1
ATOM 1714 C CA . GLU B 1 26 ? 7.062 -4.969 5.391 1 97.5 26 GLU B CA 1
ATOM 1715 C C . GLU B 1 26 ? 6.961 -3.523 4.918 1 97.5 26 GLU B C 1
ATOM 1717 O O . GLU B 1 26 ? 7.137 -2.592 5.707 1 97.5 26 GLU B O 1
ATOM 1722 N N . LEU B 1 27 ? 6.738 -3.381 3.662 1 97.19 27 LEU B N 1
ATOM 1723 C CA . LEU B 1 27 ? 6.594 -2.053 3.078 1 97.19 27 LEU B CA 1
ATOM 1724 C C . LEU B 1 27 ? 5.461 -1.283 3.748 1 97.19 27 LEU B C 1
ATOM 1726 O O . LEU B 1 27 ? 5.633 -0.122 4.129 1 97.19 27 LEU B O 1
ATOM 1730 N N . CYS B 1 28 ? 4.371 -1.917 3.916 1 93.25 28 CYS B N 1
ATOM 1731 C CA . CYS B 1 28 ? 3.217 -1.286 4.547 1 93.25 28 CYS B CA 1
ATOM 1732 C C . CYS B 1 28 ? 3.535 -0.878 5.98 1 93.25 28 CYS B C 1
ATOM 1734 O O . CYS B 1 28 ? 3.176 0.219 6.414 1 93.25 28 CYS B O 1
ATOM 1736 N N . SER B 1 29 ? 4.16 -1.781 6.645 1 96.62 29 SER B N 1
ATOM 1737 C CA . SER B 1 29 ? 4.535 -1.497 8.031 1 96.62 29 SER B CA 1
ATOM 1738 C C . SER B 1 29 ? 5.504 -0.322 8.109 1 96.62 29 SER B C 1
ATOM 1740 O O . SER B 1 29 ? 5.348 0.563 8.953 1 96.62 29 SER B O 1
ATOM 1742 N N . LEU B 1 30 ? 6.398 -0.299 7.219 1 96.88 30 LEU B N 1
ATOM 1743 C CA . LEU B 1 30 ? 7.395 0.767 7.191 1 96.88 30 LEU B CA 1
ATOM 1744 C C . LEU B 1 30 ? 6.746 2.109 6.875 1 96.88 30 LEU B C 1
ATOM 1746 O O . LEU B 1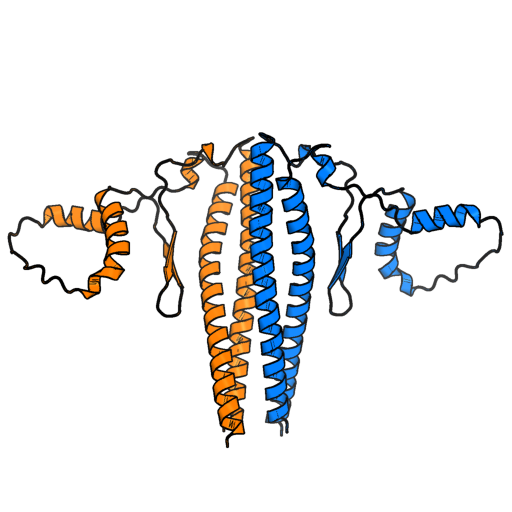 30 ? 7.082 3.127 7.484 1 96.88 30 LEU B O 1
ATOM 1750 N N . MET B 1 31 ? 5.918 2.102 6.008 1 95.69 31 MET B N 1
ATOM 1751 C CA . MET B 1 31 ? 5.207 3.322 5.641 1 95.69 31 MET B CA 1
ATOM 1752 C C . MET B 1 31 ? 4.367 3.834 6.805 1 95.69 31 MET B C 1
ATOM 1754 O O . MET B 1 31 ? 4.375 5.031 7.102 1 95.69 31 MET B O 1
ATOM 1758 N N . ARG B 1 32 ? 3.695 2.941 7.379 1 93.38 32 ARG B N 1
ATOM 1759 C CA . ARG B 1 32 ? 2.902 3.293 8.555 1 93.38 32 ARG B CA 1
ATOM 1760 C C . ARG B 1 32 ? 3.773 3.926 9.633 1 93.38 32 ARG B C 1
ATOM 1762 O O . ARG B 1 32 ? 3.455 5.004 10.141 1 93.38 32 ARG B O 1
ATOM 1769 N N . ASP B 1 33 ? 4.781 3.26 9.898 1 96.75 33 ASP B N 1
ATOM 1770 C CA . ASP B 1 33 ? 5.699 3.732 10.93 1 96.75 33 ASP B CA 1
ATOM 1771 C C . ASP B 1 33 ? 6.34 5.062 10.523 1 96.75 33 ASP B C 1
ATOM 1773 O O . ASP B 1 33 ? 6.527 5.945 11.367 1 96.75 33 ASP B O 1
ATOM 1777 N N . GLY B 1 34 ? 6.668 5.188 9.258 1 96.88 34 GLY B N 1
ATOM 1778 C CA . GLY B 1 34 ? 7.219 6.438 8.758 1 96.88 34 GLY B CA 1
ATOM 1779 C C . GLY B 1 34 ? 6.273 7.613 8.914 1 96.88 34 GLY B C 1
ATOM 1780 O O . GLY B 1 34 ? 6.668 8.664 9.422 1 96.88 34 GLY B O 1
ATOM 1781 N N . TYR B 1 35 ? 5.07 7.438 8.633 1 93.06 35 TYR B N 1
ATOM 1782 C CA . TYR B 1 35 ? 4.082 8.5 8.766 1 93.06 35 TYR B CA 1
ATOM 1783 C C . TYR B 1 35 ? 3.852 8.852 10.227 1 93.06 35 TYR B C 1
ATOM 1785 O O . TYR B 1 35 ? 3.652 10.023 10.57 1 93.06 35 TYR B O 1
ATOM 1793 N N . LEU B 1 36 ? 3.885 7.805 11.016 1 94.56 36 LEU B N 1
ATOM 1794 C CA . LEU B 1 36 ? 3.746 8.047 12.445 1 94.56 36 LEU B CA 1
ATOM 1795 C C . LEU B 1 36 ? 4.914 8.875 12.969 1 94.56 36 LEU B C 1
ATOM 1797 O O . LEU B 1 36 ? 4.715 9.828 13.727 1 94.56 36 LEU B O 1
ATOM 1801 N N . SER B 1 37 ? 6.012 8.492 12.562 1 96.81 37 SER B N 1
ATOM 1802 C CA . SER B 1 37 ? 7.211 9.227 12.961 1 96.81 37 SER B CA 1
ATOM 1803 C C . SER B 1 37 ? 7.156 10.672 12.477 1 96.81 37 SER B C 1
ATOM 1805 O O . SER B 1 37 ? 7.5 11.594 13.219 1 96.81 37 SER B O 1
ATOM 1807 N N . LEU B 1 38 ? 6.742 10.906 11.297 1 93.56 38 LEU B N 1
ATOM 1808 C CA . LEU B 1 38 ? 6.621 12.258 10.75 1 93.56 38 LEU B CA 1
ATOM 1809 C C . LEU B 1 38 ? 5.594 13.062 11.539 1 93.56 38 LEU B C 1
ATOM 1811 O O . LEU B 1 38 ? 5.812 14.242 11.828 1 93.56 38 LEU B O 1
ATOM 1815 N N . SER B 1 39 ? 4.547 12.391 11.922 1 89.5 39 SER B N 1
ATOM 1816 C CA . SER B 1 39 ? 3.512 13.055 12.711 1 89.5 39 SER B CA 1
ATOM 1817 C C . SER B 1 39 ? 4.035 13.461 14.086 1 89.5 39 SER B C 1
ATOM 1819 O O . SER B 1 39 ? 3.752 14.555 14.562 1 89.5 39 SER B O 1
ATOM 1821 N N . GLN B 1 40 ? 4.684 12.594 14.609 1 93.19 40 GLN B N 1
ATOM 1822 C CA . GLN B 1 40 ? 5.289 12.875 15.906 1 93.19 40 GLN B CA 1
ATOM 1823 C C . GLN B 1 40 ? 6.285 14.031 15.82 1 93.19 40 GLN B C 1
ATOM 1825 O O . GLN B 1 40 ? 6.324 14.891 16.688 1 93.19 40 GLN B O 1
ATOM 1830 N N . ALA B 1 41 ? 7.078 14.016 14.781 1 94.19 41 ALA B N 1
ATOM 1831 C CA . ALA B 1 41 ? 8.031 15.094 14.57 1 94.19 41 ALA B CA 1
ATOM 1832 C C . ALA B 1 41 ? 7.32 16.438 14.414 1 94.19 41 ALA B C 1
ATOM 1834 O O . ALA B 1 41 ? 7.707 17.422 15.031 1 94.19 41 ALA B O 1
ATOM 1835 N N . ARG B 1 42 ? 6.32 16.469 13.633 1 87.81 42 ARG B N 1
ATOM 1836 C CA . ARG B 1 42 ? 5.555 17.688 13.422 1 87.81 42 ARG B CA 1
ATOM 1837 C C . ARG B 1 42 ? 4.926 18.172 14.727 1 87.81 42 ARG B C 1
ATOM 1839 O O . ARG B 1 42 ? 4.918 19.359 15.016 1 87.81 42 ARG B O 1
ATOM 1846 N N . TYR B 1 43 ? 4.449 17.188 15.406 1 85.81 43 TYR B N 1
ATOM 1847 C CA . TYR B 1 43 ? 3.83 17.531 16.688 1 85.81 43 TYR B CA 1
ATOM 1848 C C . TYR B 1 43 ? 4.844 18.156 17.641 1 85.81 43 TYR B C 1
ATOM 1850 O O . TYR B 1 43 ? 4.555 19.156 18.297 1 85.81 43 TYR B O 1
ATOM 1858 N N . SER B 1 44 ? 5.965 17.641 17.75 1 90.94 44 SER B N 1
ATOM 1859 C CA . SER B 1 44 ? 6.996 18.078 18.672 1 90.94 44 SER B CA 1
ATOM 1860 C C . SER B 1 44 ? 7.613 19.406 18.234 1 90.94 44 SER B C 1
ATOM 1862 O O . SER B 1 44 ? 8.016 20.219 19.078 1 90.94 44 SER B O 1
ATOM 1864 N N . MET B 1 45 ? 7.707 19.641 17.016 1 89.44 45 MET B N 1
ATOM 1865 C CA . MET B 1 45 ? 8.398 20.812 16.484 1 89.44 45 MET B CA 1
ATOM 1866 C C . MET B 1 45 ? 7.449 22 16.359 1 89.44 45 MET B C 1
ATOM 1868 O O . MET B 1 45 ? 7.887 23.141 16.266 1 89.44 45 MET B O 1
ATOM 1872 N N . GLY B 1 46 ? 6.227 21.75 16.375 1 78.81 46 GLY B N 1
ATOM 1873 C CA . GLY B 1 46 ? 5.25 22.828 16.312 1 78.81 46 GLY B CA 1
ATOM 1874 C C . GLY B 1 46 ? 4.512 22.875 14.984 1 78.81 46 GLY B C 1
ATOM 1875 O O . GLY B 1 46 ? 4.809 22.109 14.07 1 78.81 46 GLY B O 1
ATOM 1876 N N . ASN B 1 47 ? 3.682 23.891 14.992 1 68 47 ASN B N 1
ATOM 1877 C CA . ASN B 1 47 ? 2.77 24.062 13.867 1 68 47 ASN B CA 1
ATOM 1878 C C . ASN B 1 47 ? 3.521 24.406 12.586 1 68 47 ASN B C 1
ATOM 1880 O O . ASN B 1 47 ? 4.461 25.203 12.609 1 68 47 ASN B O 1
ATOM 1884 N N . LYS B 1 48 ? 3.352 23.891 11.414 1 73.75 48 LYS B N 1
ATOM 1885 C CA . LYS B 1 48 ? 3.879 24.156 10.078 1 73.75 48 LYS B CA 1
ATOM 1886 C C . LYS B 1 48 ? 5.262 23.547 9.898 1 73.75 48 LYS B C 1
ATOM 1888 O O . LYS B 1 48 ? 5.949 23.812 8.914 1 73.75 48 LYS B O 1
ATOM 1893 N N . ALA B 1 49 ? 5.633 22.844 11.094 1 83.31 49 ALA B N 1
ATOM 1894 C CA . ALA B 1 49 ? 6.953 22.234 10.992 1 83.31 49 ALA B CA 1
ATOM 1895 C C . ALA B 1 49 ? 6.969 21.125 9.945 1 83.31 49 ALA B C 1
ATOM 1897 O O . ALA B 1 49 ? 5.953 20.469 9.711 1 83.31 49 ALA B O 1
ATOM 1898 N N . VAL B 1 50 ? 8.117 20.969 9.328 1 87.5 50 VAL B N 1
ATOM 1899 C CA . VAL B 1 50 ? 8.391 19.906 8.367 1 87.5 50 VAL B CA 1
ATOM 1900 C C . VAL B 1 50 ? 7.422 20.016 7.188 1 87.5 50 VAL B C 1
ATOM 1902 O O . VAL B 1 50 ? 6.664 19.094 6.902 1 87.5 50 VAL B O 1
ATOM 1905 N N . GLY B 1 51 ? 7.43 21.062 6.645 1 82.38 51 GLY B N 1
ATOM 1906 C CA . GLY B 1 51 ? 6.535 21.344 5.535 1 82.38 51 GLY B CA 1
ATOM 1907 C C . GLY B 1 51 ? 7.242 21.953 4.34 1 82.38 51 GLY B C 1
ATOM 1908 O O . GLY B 1 51 ? 8.461 22.125 4.355 1 82.38 51 GLY B O 1
ATOM 1909 N N . PRO B 1 52 ? 6.453 22.234 3.256 1 81.75 52 PRO B N 1
ATOM 1910 C CA . PRO B 1 52 ? 7.02 22.672 1.98 1 81.75 52 PRO B CA 1
ATOM 1911 C C . PRO B 1 52 ? 7.75 24 2.092 1 81.75 52 PRO B C 1
ATOM 1913 O O . PRO B 1 52 ? 8.664 24.281 1.305 1 81.75 52 PRO B O 1
ATOM 1916 N N . LEU B 1 53 ? 7.379 24.812 2.99 1 82.81 53 LEU B N 1
ATOM 1917 C CA . LEU B 1 53 ? 8 26.125 3.141 1 82.81 53 LEU B CA 1
ATOM 1918 C C . LEU B 1 53 ? 9.445 25.984 3.607 1 82.81 53 LEU B C 1
ATOM 1920 O O . LEU B 1 53 ? 10.219 26.938 3.527 1 82.81 53 LEU B O 1
ATOM 1924 N N . GLN B 1 54 ? 9.812 24.922 4.121 1 88.62 54 GLN B N 1
ATOM 1925 C CA . GLN B 1 54 ? 11.156 24.703 4.652 1 88.62 54 GLN B CA 1
ATOM 1926 C C . GLN B 1 54 ? 12.031 23.969 3.643 1 88.62 54 GLN B C 1
ATOM 1928 O O . GLN B 1 54 ? 13.227 23.766 3.881 1 88.62 54 GLN B O 1
ATOM 1933 N N . TYR B 1 55 ? 11.469 23.625 2.527 1 88.44 55 TYR B N 1
ATOM 1934 C CA . TYR B 1 55 ? 12.234 22.891 1.526 1 88.44 55 TYR B CA 1
ATOM 1935 C C . TYR B 1 55 ? 13.32 23.766 0.917 1 88.44 55 TYR B C 1
ATOM 1937 O O . TYR B 1 55 ? 13.117 24.969 0.691 1 88.44 55 TYR B O 1
ATOM 1945 N N . SER B 1 56 ? 14.398 23.125 0.636 1 87.69 56 SER B N 1
ATOM 1946 C CA . SER B 1 56 ? 15.461 23.844 -0.063 1 87.69 56 SER B CA 1
ATOM 1947 C C . SER B 1 56 ? 15.07 24.141 -1.508 1 87.69 56 SER B C 1
ATOM 1949 O O . SER B 1 56 ? 14.461 23.297 -2.178 1 87.69 56 SER B O 1
ATOM 1951 N N . GLU B 1 57 ? 15.445 25.25 -2.01 1 86.94 57 GLU B N 1
ATOM 1952 C CA . GLU B 1 57 ? 15.203 25.625 -3.4 1 86.94 57 GLU B CA 1
ATOM 1953 C C . GLU B 1 57 ? 16.078 24.797 -4.348 1 86.94 57 GLU B C 1
ATOM 1955 O O . GLU B 1 57 ? 15.742 24.641 -5.523 1 86.94 57 GLU B O 1
ATOM 1960 N N . ASN B 1 58 ? 17.172 24.391 -3.816 1 84.44 58 ASN B N 1
ATOM 1961 C CA . ASN B 1 58 ? 18.125 23.625 -4.633 1 84.44 58 ASN B CA 1
ATOM 1962 C C . ASN B 1 58 ? 18.078 22.141 -4.309 1 84.44 58 ASN B C 1
ATOM 1964 O O . ASN B 1 58 ? 19.109 21.484 -4.258 1 84.44 58 ASN B O 1
ATOM 1968 N N . MET B 1 59 ? 17 21.672 -4.113 1 87.75 59 MET B N 1
ATOM 1969 C CA . MET B 1 59 ? 16.828 20.281 -3.73 1 87.75 59 MET B CA 1
ATOM 1970 C C . MET B 1 59 ? 17.297 19.344 -4.84 1 87.75 59 MET B C 1
ATOM 1972 O O . MET B 1 59 ? 17.031 19.594 -6.02 1 87.75 59 MET B O 1
ATOM 1976 N N . THR B 1 60 ? 18.125 18.359 -4.438 1 86.44 60 THR B N 1
ATOM 1977 C CA . THR B 1 60 ? 18.562 17.312 -5.352 1 86.44 60 THR B CA 1
ATOM 1978 C C . THR B 1 60 ? 18.141 15.93 -4.852 1 86.44 60 THR B C 1
ATOM 1980 O O . THR B 1 60 ? 18.141 15.68 -3.646 1 86.44 60 THR B O 1
ATOM 1983 N N . ALA B 1 61 ? 17.938 15.055 -5.828 1 90.81 61 ALA B N 1
ATOM 1984 C CA . ALA B 1 61 ? 17.469 13.727 -5.461 1 90.81 61 ALA B CA 1
ATOM 1985 C C . ALA B 1 61 ? 18.609 12.883 -4.891 1 90.81 61 ALA B C 1
ATOM 1987 O O . ALA B 1 61 ? 19.656 12.742 -5.516 1 90.81 61 ALA B O 1
ATOM 1988 N N . LEU B 1 62 ? 18.312 12.352 -3.719 1 92.06 62 LEU B N 1
ATOM 1989 C CA . LEU B 1 62 ? 19.281 11.43 -3.123 1 92.06 62 LEU B CA 1
ATOM 1990 C C . LEU B 1 62 ? 19.047 10.008 -3.602 1 92.06 62 LEU B C 1
ATOM 1992 O O . LEU B 1 62 ? 19.938 9.156 -3.514 1 92.06 62 LEU B O 1
ATOM 1996 N N . ALA B 1 63 ? 17.828 9.68 -4.02 1 94 63 ALA B N 1
ATOM 1997 C CA . ALA B 1 63 ? 17.484 8.359 -4.539 1 94 63 ALA B CA 1
ATOM 1998 C C . ALA B 1 63 ? 17 8.445 -5.984 1 94 63 ALA B C 1
ATOM 2000 O O . ALA B 1 63 ? 16.219 9.336 -6.336 1 94 63 ALA B O 1
ATOM 2001 N N . ARG B 1 64 ? 17.625 7.473 -6.832 1 93 64 ARG B N 1
ATOM 2002 C CA . ARG B 1 64 ? 17.25 7.391 -8.242 1 93 64 ARG B CA 1
ATOM 2003 C C . ARG B 1 64 ? 16.922 5.953 -8.641 1 93 64 ARG B C 1
ATOM 2005 O O . ARG B 1 64 ? 17.625 5.02 -8.234 1 93 64 ARG B O 1
ATOM 2012 N N . VAL B 1 65 ? 15.875 5.844 -9.32 1 95.44 65 VAL B N 1
ATOM 2013 C CA . VAL B 1 65 ? 15.492 4.531 -9.82 1 95.44 65 VAL B CA 1
ATOM 2014 C C . VAL B 1 65 ? 15.695 4.48 -11.336 1 95.44 65 VAL B C 1
ATOM 2016 O O . VAL B 1 65 ? 15.258 5.375 -12.062 1 95.44 65 VAL B O 1
ATOM 2019 N N . GLU B 1 66 ? 16.344 3.436 -11.789 1 93.56 66 GLU B N 1
ATOM 2020 C CA . GLU B 1 66 ? 16.594 3.227 -13.211 1 93.56 66 GLU B CA 1
ATOM 2021 C C . GLU B 1 66 ? 15.93 1.942 -13.703 1 93.56 66 GLU B C 1
ATOM 2023 O O . GLU B 1 66 ? 15.922 0.933 -13 1 93.56 66 GLU B O 1
ATOM 2028 N N . LEU B 1 67 ? 15.375 2.17 -14.773 1 91.88 67 LEU B N 1
ATOM 2029 C CA . LEU B 1 67 ? 14.766 1.001 -15.398 1 91.88 67 LEU B CA 1
ATOM 2030 C C . LEU B 1 67 ? 15.758 0.28 -16.297 1 91.88 67 LEU B C 1
ATOM 2032 O O . LEU B 1 67 ? 16.297 0.872 -17.234 1 91.88 67 LEU B O 1
ATOM 2036 N N . GLY B 1 68 ? 16.078 -0.91 -16.016 1 87 68 GLY B N 1
ATOM 2037 C CA . GLY B 1 68 ? 16.844 -1.761 -16.906 1 87 68 GLY B CA 1
ATOM 2038 C C . GLY B 1 68 ? 15.977 -2.555 -17.875 1 87 68 GLY B C 1
ATOM 2039 O O . GLY B 1 68 ? 14.867 -2.139 -18.203 1 87 68 GLY B O 1
ATOM 2040 N N . LYS B 1 69 ? 16.5 -3.621 -18.406 1 84.06 69 LYS B N 1
ATOM 2041 C CA . LYS B 1 69 ? 15.75 -4.445 -19.344 1 84.06 69 LYS B CA 1
ATOM 2042 C C . LYS B 1 69 ? 14.5 -5.023 -18.703 1 84.06 69 LYS B C 1
ATOM 2044 O O . LYS B 1 69 ? 13.398 -4.922 -19.25 1 84.06 69 LYS B O 1
ATOM 2049 N N . ASN B 1 70 ? 14.656 -5.641 -17.469 1 85.44 70 ASN B N 1
ATOM 2050 C CA . ASN B 1 70 ? 13.484 -6.254 -16.844 1 85.44 70 ASN B CA 1
ATOM 2051 C C . ASN B 1 70 ? 13.469 -6.043 -15.336 1 85.44 70 ASN B C 1
ATOM 2053 O O . ASN B 1 70 ? 12.898 -6.852 -14.602 1 85.44 70 ASN B O 1
ATOM 2057 N N . SER B 1 71 ? 14.148 -4.957 -15.023 1 91.94 71 SER B N 1
ATOM 2058 C CA . SER B 1 71 ? 14.219 -4.766 -13.578 1 91.94 71 SER B CA 1
ATOM 2059 C C . SER B 1 71 ? 14.445 -3.299 -13.227 1 91.94 71 SER B C 1
ATOM 2061 O O . SER B 1 71 ? 15 -2.541 -14.023 1 91.94 71 SER B O 1
ATOM 2063 N N . PHE B 1 72 ? 14.008 -2.947 -12.109 1 94.06 72 PHE B N 1
ATOM 2064 C CA . PHE B 1 72 ? 14.266 -1.631 -11.539 1 94.06 72 PHE B CA 1
ATOM 2065 C C . PHE B 1 72 ? 15.492 -1.663 -10.641 1 94.06 72 PHE B C 1
ATOM 2067 O O . PHE B 1 72 ? 15.68 -2.604 -9.859 1 94.06 72 PHE B O 1
ATOM 2074 N N . HIS B 1 73 ? 16.266 -0.622 -10.812 1 94.5 73 HIS B N 1
ATOM 2075 C CA . HIS B 1 73 ? 17.469 -0.501 -9.984 1 94.5 73 HIS B CA 1
ATOM 2076 C C . HIS B 1 73 ? 17.484 0.825 -9.227 1 94.5 73 HIS B C 1
ATOM 2078 O O . HIS B 1 73 ? 17.25 1.882 -9.82 1 94.5 73 HIS B O 1
ATOM 2084 N N . LEU B 1 74 ? 17.719 0.664 -7.965 1 95.38 74 LEU B N 1
ATOM 2085 C CA . LEU B 1 74 ? 17.781 1.844 -7.113 1 95.38 74 LEU B CA 1
ATOM 2086 C C . LEU B 1 74 ? 19.219 2.27 -6.871 1 95.38 74 LEU B C 1
ATOM 2088 O O . LEU B 1 74 ? 20.062 1.44 -6.539 1 95.38 74 LEU B O 1
ATOM 2092 N N . SER B 1 75 ? 19.453 3.543 -7.117 1 92.94 75 SER B N 1
ATOM 2093 C CA . SER B 1 75 ? 20.734 4.152 -6.785 1 92.94 75 SER B CA 1
ATOM 2094 C C . SER B 1 75 ? 20.578 5.25 -5.738 1 92.94 75 SER B C 1
ATOM 2096 O O . SER B 1 75 ? 19.703 6.113 -5.871 1 92.94 75 SER B O 1
ATOM 2098 N N . LYS B 1 76 ? 21.391 5.125 -4.754 1 91.56 76 LYS B N 1
ATOM 2099 C CA . LYS B 1 76 ? 21.344 6.113 -3.682 1 91.56 76 LYS B CA 1
ATOM 2100 C C . LYS B 1 76 ? 22.656 6.883 -3.584 1 91.56 76 LYS B C 1
ATOM 2102 O O . LYS B 1 76 ? 23.734 6.305 -3.74 1 91.56 76 LYS B O 1
ATOM 2107 N N . GLN B 1 77 ? 22.406 8.172 -3.338 1 87.44 77 GLN B N 1
ATOM 2108 C CA . GLN B 1 77 ? 23.562 9.031 -3.098 1 87.44 77 GLN B CA 1
ATOM 2109 C C . GLN B 1 77 ? 23.656 9.43 -1.626 1 87.44 77 GLN B C 1
ATOM 2111 O O . GLN B 1 77 ? 22.641 9.617 -0.961 1 87.44 77 GLN B O 1
ATOM 2116 N N . ARG B 1 78 ? 24.875 9.453 -1.218 1 84.69 78 ARG B N 1
ATOM 2117 C CA . ARG B 1 78 ? 25.078 9.922 0.149 1 84.69 78 ARG B CA 1
ATOM 2118 C C . ARG B 1 78 ? 25.219 11.438 0.194 1 84.69 78 ARG B C 1
ATOM 2120 O O . ARG B 1 78 ? 25.875 12.039 -0.665 1 84.69 78 ARG B O 1
ATOM 2127 N N . PRO B 1 79 ? 24.5 11.906 1.229 1 83.62 79 PRO B N 1
ATOM 2128 C CA . PRO B 1 79 ? 24.688 13.352 1.368 1 83.62 79 PRO B CA 1
ATOM 2129 C C . PRO B 1 79 ? 26.141 13.758 1.526 1 83.62 79 PRO B C 1
ATOM 2131 O O . PRO B 1 79 ? 26.922 13.055 2.188 1 83.62 79 PRO B O 1
ATOM 2134 N N . GLY B 1 80 ? 26.484 14.852 1.004 1 76.69 80 GLY B N 1
ATOM 2135 C CA . GLY B 1 80 ? 27.844 15.359 1.098 1 76.69 80 GLY B CA 1
ATOM 2136 C C . GLY B 1 80 ? 28.734 14.859 -0.012 1 76.69 80 GLY B C 1
ATOM 2137 O O . GLY B 1 80 ? 29.844 15.375 -0.2 1 76.69 80 GLY B O 1
ATOM 2138 N N . GLN B 1 81 ? 28.359 13.742 -0.558 1 65.75 81 GLN B N 1
ATOM 2139 C CA . GLN B 1 81 ? 29.203 13.188 -1.616 1 65.75 81 GLN B CA 1
ATOM 2140 C C . GLN B 1 81 ? 29.094 14.008 -2.895 1 65.75 81 GLN B C 1
ATOM 2142 O O . GLN B 1 81 ? 28.016 14.492 -3.242 1 65.75 81 GLN B O 1
ATOM 2147 N N . LYS B 1 82 ? 30.25 14.477 -3.309 1 60.84 82 LYS B N 1
ATOM 2148 C CA . LYS B 1 82 ? 30.297 15.164 -4.594 1 60.84 82 LYS B CA 1
ATOM 2149 C C . LYS B 1 82 ? 30.234 14.18 -5.754 1 60.84 82 LYS B C 1
ATOM 2151 O O . LYS B 1 82 ? 30.641 13.023 -5.613 1 60.84 82 LYS B O 1
ATOM 2156 N N . THR B 1 83 ? 29.438 14.281 -6.633 1 57.28 83 THR B N 1
ATOM 2157 C CA . THR B 1 83 ? 29.359 13.383 -7.777 1 57.28 83 THR B CA 1
ATOM 2158 C C . THR B 1 83 ? 30.766 13.094 -8.328 1 57.28 83 THR B C 1
ATOM 2160 O O . THR B 1 83 ? 31.656 13.93 -8.227 1 57.28 83 THR B O 1
ATOM 2163 N N . GLU B 1 84 ? 30.984 11.773 -8.5 1 50.56 84 GLU B N 1
ATOM 2164 C CA . GLU B 1 84 ? 32.25 11.305 -9.016 1 50.56 84 GLU B CA 1
ATOM 2165 C C . GLU B 1 84 ? 32.844 12.281 -10.031 1 50.56 84 GLU B C 1
ATOM 2167 O O . GLU B 1 84 ? 34.062 12.438 -10.125 1 50.56 84 GLU B O 1
ATOM 2172 N N . GLU B 1 85 ? 32.031 12.68 -10.969 1 45.81 85 GLU B N 1
ATOM 2173 C CA . GLU B 1 85 ? 32.688 13.484 -11.992 1 45.81 85 GLU B CA 1
ATOM 2174 C C . GLU B 1 85 ? 33.375 14.695 -11.383 1 45.81 85 GLU B C 1
ATOM 2176 O O . GLU B 1 85 ? 34.344 15.211 -11.953 1 45.81 85 GLU B O 1
ATOM 2181 N N . GLN B 1 86 ? 32.844 15.109 -10.297 1 46.62 86 GLN B N 1
ATOM 2182 C CA . GLN B 1 86 ? 33.594 16.188 -9.648 1 46.62 86 GLN B CA 1
ATOM 2183 C C . GLN B 1 86 ? 34.844 15.68 -8.984 1 46.62 86 GLN B C 1
ATOM 2185 O O . GLN B 1 86 ? 35.875 16.375 -8.938 1 46.62 86 GLN B O 1
ATOM 2190 N N . GLU B 1 87 ? 34.719 14.484 -8.555 1 45.81 87 GLU B N 1
ATOM 2191 C CA . GLU B 1 87 ? 35.938 13.938 -7.984 1 45.81 87 GLU B CA 1
ATOM 2192 C C . GLU B 1 87 ? 36.969 13.672 -9.07 1 45.81 87 GLU B C 1
ATOM 2194 O O . GLU B 1 87 ? 38.188 13.859 -8.852 1 45.81 87 GLU B O 1
ATOM 2199 N N . ALA B 1 88 ? 36.438 13.117 -10.188 1 44.5 88 ALA B N 1
ATOM 2200 C CA . ALA B 1 88 ? 37.375 12.844 -11.273 1 44.5 88 ALA B CA 1
ATOM 2201 C C . ALA B 1 88 ? 37.938 14.141 -11.875 1 44.5 88 ALA B C 1
ATOM 2203 O O . ALA B 1 88 ? 39.094 14.219 -12.242 1 44.5 88 ALA B O 1
ATOM 2204 N N . THR B 1 89 ? 36.938 15.016 -12.062 1 41.03 89 THR B N 1
ATOM 2205 C CA . THR B 1 89 ? 37.406 16.266 -12.641 1 41.03 89 THR B CA 1
ATOM 2206 C C . THR B 1 89 ? 38.312 17.016 -11.664 1 41.03 89 THR B C 1
ATOM 2208 O O . THR B 1 89 ? 39.281 17.656 -12.078 1 41.03 89 THR B O 1
ATOM 2211 N N . GLU B 1 90 ? 38 16.875 -10.414 1 42.34 90 GLU B N 1
ATOM 2212 C CA . GLU B 1 90 ? 38.906 17.5 -9.477 1 42.34 90 GLU B CA 1
ATOM 2213 C C . GLU B 1 90 ? 40.25 16.75 -9.43 1 42.34 90 GLU B C 1
ATOM 2215 O O . GLU B 1 90 ? 41.312 17.344 -9.195 1 42.34 90 GLU B O 1
ATOM 2220 N N . ALA B 1 91 ? 40.125 15.398 -9.547 1 41.12 91 ALA B N 1
ATOM 2221 C CA . ALA B 1 91 ? 41.344 14.625 -9.633 1 41.12 91 ALA B CA 1
ATOM 2222 C C . ALA B 1 91 ? 42.062 14.867 -10.961 1 41.12 91 ALA B C 1
ATOM 2224 O O . ALA B 1 91 ? 43.281 14.852 -11.031 1 41.12 91 ALA B O 1
ATOM 2225 N N . SER B 1 92 ? 41.125 14.852 -12.008 1 38.94 92 SER B N 1
ATOM 2226 C CA . SER B 1 92 ? 41.719 15.039 -13.32 1 38.94 92 SER B CA 1
ATOM 2227 C C . SER B 1 92 ? 42.281 16.453 -13.484 1 38.94 92 SER B C 1
ATOM 2229 O O . SER B 1 92 ? 42.906 16.766 -14.484 1 38.94 92 SER B O 1
ATOM 2231 N N . LYS B 1 93 ? 41.656 17.438 -12.766 1 37.78 93 LYS B N 1
ATOM 2232 C CA . LYS B 1 93 ? 42.281 18.75 -12.898 1 37.78 93 LYS B CA 1
ATOM 2233 C C . LYS B 1 93 ? 43.781 18.656 -12.578 1 37.78 93 LYS B C 1
ATOM 2235 O O . LYS B 1 93 ? 44.531 19.578 -12.875 1 37.78 93 LYS B O 1
ATOM 2240 N N . ASN B 1 94 ? 44.031 17.609 -11.727 1 35.41 94 ASN B N 1
ATOM 2241 C CA . ASN B 1 94 ? 45.469 17.547 -11.508 1 35.41 94 ASN B CA 1
ATOM 2242 C C . ASN B 1 94 ? 46.219 16.938 -12.703 1 35.41 94 ASN B C 1
ATOM 2244 O O . ASN B 1 94 ? 47.438 17.078 -12.828 1 35.41 94 ASN B O 1
ATOM 2248 N N . ILE B 1 95 ? 45.406 15.906 -13.32 1 35.41 95 ILE B N 1
ATOM 2249 C CA . ILE B 1 95 ? 46.281 15.18 -14.266 1 35.41 95 ILE B CA 1
ATOM 2250 C C . ILE B 1 95 ? 46.219 15.875 -15.625 1 35.41 95 ILE B C 1
ATOM 2252 O O . ILE B 1 95 ? 46.844 15.398 -16.594 1 35.41 95 ILE B O 1
ATOM 2256 N N . ASN B 1 96 ? 45.281 16.781 -15.797 1 35.44 96 ASN B N 1
ATOM 2257 C CA . ASN B 1 96 ? 45.125 17.234 -17.172 1 35.44 96 ASN B CA 1
ATOM 2258 C C . ASN B 1 96 ? 46.406 17.797 -17.75 1 35.44 96 ASN B C 1
ATOM 2260 O O . ASN B 1 96 ? 46.406 18.453 -18.797 1 35.44 96 ASN B O 1
ATOM 2264 N N . ASP B 1 97 ? 47.562 17.656 -17.031 1 32.56 97 ASP B N 1
ATOM 2265 C CA . ASP B 1 97 ? 48.5 18.375 -17.891 1 32.56 97 ASP B CA 1
ATOM 2266 C C . ASP B 1 97 ? 48.688 17.656 -19.219 1 32.56 97 ASP B C 1
ATOM 2268 O O . ASP B 1 97 ? 49.375 18.156 -20.109 1 32.56 97 ASP B O 1
ATOM 2272 N N . ASP B 1 98 ? 48.625 16.234 -19.188 1 32.72 98 ASP B N 1
ATOM 2273 C CA . ASP B 1 98 ? 49.281 15.773 -20.406 1 32.72 98 ASP B CA 1
ATOM 2274 C C . ASP B 1 98 ? 48.375 15.867 -21.625 1 32.72 98 ASP B C 1
ATOM 2276 O O . ASP B 1 98 ? 47.156 15.719 -21.5 1 32.72 98 ASP B O 1
ATOM 2280 N N . GLY B 1 99 ? 48.625 16.516 -22.781 1 30.44 99 GLY B N 1
ATOM 2281 C CA . GLY B 1 99 ? 48.188 17.016 -24.062 1 30.44 99 GLY B CA 1
ATOM 2282 C C . GLY B 1 99 ? 47.531 15.961 -24.938 1 30.44 99 GLY B C 1
ATOM 2283 O O . GLY B 1 99 ? 47.406 16.141 -26.141 1 30.44 99 GLY B O 1
ATOM 2284 N N . LEU B 1 100 ? 47.5 14.594 -24.594 1 32.09 100 LEU B N 1
ATOM 2285 C CA . LEU B 1 100 ? 47.25 13.766 -25.766 1 32.09 100 LEU B CA 1
ATOM 2286 C C . LEU B 1 100 ? 45.844 13.93 -26.266 1 32.09 100 LEU B C 1
ATOM 2288 O O . LEU B 1 100 ? 44.875 13.906 -25.469 1 32.09 100 LEU B O 1
ATOM 2292 N N . ARG B 1 101 ? 45.625 14.391 -27.531 1 31.45 101 ARG B N 1
ATOM 2293 C CA . ARG B 1 101 ? 44.5 14.68 -28.438 1 31.45 101 ARG B CA 1
ATOM 2294 C C . ARG B 1 101 ? 43.594 13.469 -28.594 1 31.45 101 ARG B C 1
ATOM 2296 O O . ARG B 1 101 ? 44 12.461 -29.203 1 31.45 101 ARG B O 1
ATOM 2303 N N . LYS B 1 102 ? 43.062 12.961 -27.562 1 31.78 102 LYS B N 1
ATOM 2304 C CA . LYS B 1 102 ? 42.219 11.797 -27.828 1 31.78 102 LYS B CA 1
ATOM 2305 C C . LYS B 1 102 ? 41.062 12.156 -28.75 1 31.78 102 LYS B C 1
ATOM 2307 O O . LYS B 1 102 ? 40.375 13.164 -28.547 1 31.78 102 LYS B O 1
ATOM 2312 N N . ARG B 1 103 ? 41.031 11.719 -30 1 29.47 103 ARG B N 1
ATOM 2313 C CA . ARG B 1 103 ? 40.031 11.742 -31.062 1 29.47 103 ARG B CA 1
ATOM 2314 C C . ARG B 1 103 ? 38.719 11.078 -30.625 1 29.47 103 ARG B C 1
ATOM 2316 O O . ARG B 1 103 ? 38.719 9.906 -30.234 1 29.47 103 ARG B O 1
ATOM 2323 N N . LYS B 1 104 ? 37.781 11.867 -30.141 1 31.02 104 LYS B N 1
ATOM 2324 C CA . LYS B 1 104 ? 36.438 11.5 -29.719 1 31.02 104 LYS B CA 1
ATOM 2325 C C . LYS B 1 104 ? 35.656 10.828 -30.859 1 31.02 104 LYS B C 1
ATOM 2327 O O . LYS B 1 104 ? 35.375 11.461 -31.875 1 31.02 104 LYS B O 1
ATOM 2332 N N . VAL B 1 105 ? 35.969 9.555 -31.141 1 28.62 105 VAL B N 1
ATOM 2333 C CA . VAL B 1 105 ? 35.125 8.844 -32.094 1 28.62 105 VAL B CA 1
ATOM 2334 C C . VAL B 1 105 ? 33.688 8.734 -31.562 1 28.62 105 VAL B C 1
ATOM 2336 O O . VAL B 1 105 ? 33.5 8.289 -30.422 1 28.62 105 VAL B O 1
ATOM 2339 N N . GLY B 1 106 ? 32.75 9.602 -31.938 1 29.34 106 GLY B N 1
ATOM 2340 C CA . GLY B 1 106 ? 31.328 9.805 -31.688 1 29.34 106 GLY B CA 1
ATOM 2341 C C . GLY B 1 106 ? 30.484 8.578 -31.984 1 29.34 106 GLY B C 1
ATOM 2342 O O . GLY B 1 106 ? 30.312 8.203 -33.156 1 29.34 106 GLY B O 1
ATOM 2343 N N . ASN B 1 107 ? 30.656 7.441 -31.297 1 29.45 107 ASN B N 1
ATOM 2344 C CA . ASN B 1 107 ? 29.688 6.402 -31.641 1 29.45 107 ASN B CA 1
ATOM 2345 C C . ASN B 1 107 ? 28.266 6.844 -31.312 1 29.45 107 ASN B C 1
ATOM 2347 O O . ASN B 1 107 ? 28.031 7.484 -30.281 1 29.45 107 ASN B O 1
ATOM 2351 N N . PRO B 1 108 ? 27.297 6.805 -32.312 1 32.81 108 PRO B N 1
ATOM 2352 C CA . PRO B 1 108 ? 25.906 7.242 -32.375 1 32.81 108 PRO B CA 1
ATOM 2353 C C . PRO B 1 108 ? 25.047 6.652 -31.281 1 32.81 108 PRO B C 1
ATOM 2355 O O . PRO B 1 108 ? 23.906 7.078 -31.078 1 32.81 108 PRO B O 1
ATOM 2358 N N . GLU B 1 109 ? 25.266 5.477 -30.922 1 36.59 109 GLU B N 1
ATOM 2359 C CA . GLU B 1 109 ? 24.25 4.855 -30.078 1 36.59 109 GLU B CA 1
ATOM 2360 C C . GLU B 1 109 ? 24.125 5.59 -28.734 1 36.59 109 GLU B C 1
ATOM 2362 O O . GLU B 1 109 ? 23.359 5.168 -27.859 1 36.59 109 GLU B O 1
ATOM 2367 N N . GLU B 1 110 ? 24.953 6.609 -28.484 1 34.53 110 GLU B N 1
ATOM 2368 C CA . GLU B 1 110 ? 25.062 7.309 -27.203 1 34.53 110 GLU B CA 1
ATOM 2369 C C . GLU B 1 110 ? 23.875 8.258 -27 1 34.53 110 GLU B C 1
ATOM 2371 O O . GLU B 1 110 ? 23.891 9.07 -26.078 1 34.53 110 GLU B O 1
ATOM 2376 N N . LYS B 1 111 ? 22.953 8.219 -27.969 1 36.56 111 LYS B N 1
ATOM 2377 C CA . LYS B 1 111 ? 21.938 9.258 -27.797 1 36.56 111 LYS B CA 1
ATOM 2378 C C . LYS B 1 111 ? 21.125 9.031 -26.531 1 36.56 111 LYS B C 1
ATOM 2380 O O . LYS B 1 111 ? 20.719 9.992 -25.875 1 36.56 111 LYS B O 1
ATOM 2385 N N . ASP B 1 112 ? 20.562 7.793 -26.5 1 40.53 112 ASP B N 1
ATOM 2386 C CA . ASP B 1 112 ? 19.609 7.613 -25.406 1 40.53 112 ASP B CA 1
ATOM 2387 C C . ASP B 1 112 ? 20.266 7.836 -24.047 1 40.53 112 ASP B C 1
ATOM 2389 O O . ASP B 1 112 ? 19.625 8.25 -23.094 1 40.53 112 ASP B O 1
ATOM 2393 N N . ASN B 1 113 ? 21.578 7.438 -23.891 1 37.97 113 ASN B N 1
ATOM 2394 C CA . ASN B 1 113 ? 22.297 7.711 -22.656 1 37.97 113 ASN B CA 1
ATOM 2395 C C . ASN B 1 113 ? 22.641 9.195 -22.531 1 37.97 113 ASN B C 1
ATOM 2397 O O . ASN B 1 113 ? 23.312 9.594 -21.562 1 37.97 113 ASN B O 1
ATOM 2401 N N . LYS B 1 114 ? 22.469 9.953 -23.609 1 40.69 114 LYS B N 1
ATOM 2402 C CA . LYS B 1 114 ? 22.875 11.352 -23.594 1 40.69 114 LYS B CA 1
ATOM 2403 C C . LYS B 1 114 ? 21.953 12.18 -22.703 1 40.69 114 LYS B C 1
ATOM 2405 O O . LYS B 1 114 ? 22.406 13.109 -22.031 1 40.69 114 LYS B O 1
ATOM 2410 N N . GLU B 1 115 ? 20.609 11.898 -22.859 1 40.91 115 GLU B N 1
ATOM 2411 C CA . GLU B 1 115 ? 19.734 12.68 -22 1 40.91 115 GLU B CA 1
ATOM 2412 C C . GLU B 1 115 ? 20.016 12.406 -20.531 1 40.91 115 GLU B C 1
ATOM 2414 O O . GLU B 1 115 ? 19.984 13.32 -19.703 1 40.91 115 GLU B O 1
ATOM 2419 N N . ILE B 1 116 ? 20.203 11.102 -20.188 1 42.56 116 ILE B N 1
ATOM 2420 C CA . ILE B 1 116 ? 20.609 10.836 -18.797 1 42.56 116 ILE B CA 1
ATOM 2421 C C . ILE B 1 116 ? 22 11.414 -18.547 1 42.56 116 ILE B C 1
ATOM 2423 O O . ILE B 1 116 ? 22.25 11.977 -17.484 1 42.56 116 ILE B O 1
ATOM 2427 N N . LYS B 1 117 ? 22.891 11.344 -19.531 1 43.44 117 LYS B N 1
ATOM 2428 C CA . LYS B 1 117 ? 24.234 11.898 -19.406 1 43.44 117 LYS B CA 1
ATOM 2429 C C . LYS B 1 117 ? 24.203 13.43 -19.375 1 43.44 117 LYS B C 1
ATOM 2431 O O . LYS B 1 117 ? 24.984 14.062 -18.672 1 43.44 117 LYS B O 1
ATOM 2436 N N . GLU B 1 118 ? 23.344 13.984 -20.203 1 43.56 118 GLU B N 1
ATOM 2437 C CA . GLU B 1 118 ? 23.219 15.438 -20.156 1 43.56 118 GLU B CA 1
ATOM 2438 C C . GLU B 1 118 ? 22.656 15.898 -18.812 1 43.56 118 GLU B C 1
ATOM 2440 O O . GLU B 1 118 ? 23.094 16.922 -18.281 1 43.56 118 GLU B O 1
ATOM 2445 N N . LEU B 1 119 ? 21.688 15.141 -18.281 1 43.53 119 LEU B N 1
ATOM 2446 C CA . LEU B 1 119 ? 21.219 15.477 -16.953 1 43.53 119 LEU B CA 1
ATOM 2447 C C . LEU B 1 119 ? 22.312 15.227 -15.914 1 43.53 119 LEU B C 1
ATOM 2449 O O . LEU B 1 119 ? 22.484 16.031 -14.992 1 43.53 119 LEU B O 1
ATOM 2453 N N . GLU B 1 120 ? 22.969 14.125 -16.062 1 44.16 120 GLU B N 1
ATOM 2454 C CA . GLU B 1 120 ? 24.109 13.875 -15.203 1 44.16 120 GLU B CA 1
ATOM 2455 C C . GLU B 1 120 ? 25.219 14.906 -15.445 1 44.16 120 GLU B C 1
ATOM 2457 O O . GLU B 1 120 ? 25.875 15.352 -14.5 1 44.16 120 GLU B O 1
ATOM 2462 N N . SER B 1 121 ? 25.438 15.125 -16.688 1 44.94 121 SER B N 1
ATOM 2463 C CA . SER B 1 121 ? 26.453 16.125 -17.031 1 44.94 121 SER B CA 1
ATOM 2464 C C . SER B 1 121 ? 26.047 17.5 -16.531 1 44.94 121 SER B C 1
ATOM 2466 O O . SER B 1 121 ? 26.891 18.281 -16.078 1 44.94 121 SER B O 1
ATOM 2468 N N . GLY B 1 122 ? 24.797 17.859 -16.734 1 43.47 122 GLY B N 1
ATOM 2469 C CA . GLY B 1 122 ? 24.391 19.156 -16.188 1 43.47 122 GLY B CA 1
ATOM 2470 C C . GLY B 1 122 ? 24.484 19.234 -14.68 1 43.47 122 GLY B C 1
ATOM 2471 O O . GLY B 1 122 ? 24.812 20.281 -14.133 1 43.47 122 GLY B O 1
ATOM 2472 N N . ILE B 1 123 ? 24.141 18.141 -14.008 1 46.22 123 ILE B N 1
ATOM 2473 C CA . ILE B 1 123 ? 24.328 18.094 -12.562 1 46.22 123 ILE B CA 1
ATOM 2474 C C . ILE B 1 123 ? 25.828 18.125 -12.227 1 46.22 123 ILE B C 1
ATOM 2476 O O . ILE B 1 123 ? 26.234 18.797 -11.281 1 46.22 123 ILE B O 1
ATOM 2480 N N . ALA B 1 124 ? 26.578 17.406 -12.961 1 45.09 124 ALA B N 1
ATOM 2481 C CA . ALA B 1 124 ? 28.031 17.406 -12.773 1 45.09 124 ALA B CA 1
ATOM 2482 C C . ALA B 1 124 ? 28.609 18.812 -12.898 1 45.09 124 ALA B C 1
ATOM 2484 O O . ALA B 1 124 ? 29.469 19.203 -12.117 1 45.09 124 ALA B O 1
ATOM 2485 N N . GLU B 1 125 ? 28.344 19.344 -13.945 1 47.47 125 GLU B N 1
ATOM 2486 C CA . GLU B 1 125 ? 28.922 20.656 -14.195 1 47.47 125 GLU B CA 1
ATOM 2487 C C . GLU B 1 125 ? 28.422 21.688 -13.18 1 47.47 125 GLU B C 1
ATOM 2489 O O . GLU B 1 125 ? 29.141 22.625 -12.836 1 47.47 125 GLU B O 1
ATOM 2494 N N . LEU B 1 126 ? 27.203 21.422 -12.68 1 50.59 126 LEU B N 1
ATOM 2495 C CA . LEU B 1 126 ? 26.703 22.531 -11.875 1 50.59 126 LEU B CA 1
ATOM 2496 C C . LEU B 1 126 ? 27.125 22.375 -10.414 1 50.59 126 LEU B C 1
ATOM 2498 O O . LEU B 1 126 ? 26.812 23.234 -9.586 1 50.59 126 LEU B O 1
ATOM 2502 N N . GLY B 1 127 ? 28.172 21.484 -10.062 1 58.44 127 GLY B N 1
ATOM 2503 C CA . GLY B 1 127 ? 28.578 21.469 -8.672 1 58.44 127 GLY B CA 1
ATOM 2504 C C . GLY B 1 127 ? 27.453 21.047 -7.727 1 58.44 127 GLY B C 1
ATOM 2505 O O . GLY B 1 127 ? 27.312 21.609 -6.641 1 58.44 127 GLY B O 1
ATOM 2506 N N . ILE B 1 128 ? 26.797 20.078 -8.047 1 64.12 128 ILE B N 1
ATOM 2507 C CA . ILE B 1 128 ? 25.625 19.75 -7.25 1 64.12 128 ILE B CA 1
ATOM 2508 C C . ILE B 1 128 ? 26.062 19.078 -5.945 1 64.12 128 ILE B C 1
ATOM 2510 O O . ILE B 1 128 ? 26.859 18.141 -5.957 1 64.12 128 ILE B O 1
ATOM 2514 N N . THR B 1 129 ? 25.906 19.703 -4.883 1 72.75 129 THR B N 1
ATOM 2515 C CA . THR B 1 129 ? 26.094 19.172 -3.541 1 72.75 129 THR B CA 1
ATOM 2516 C C . THR B 1 129 ? 24.812 18.531 -3.023 1 72.75 129 THR B C 1
ATOM 2518 O O . THR B 1 129 ? 23.734 19.109 -3.141 1 72.75 129 THR B O 1
ATOM 2521 N N . TYR B 1 130 ? 25.016 17.156 -2.658 1 82.56 130 TYR B N 1
ATOM 2522 C CA . TYR B 1 130 ? 23.875 16.469 -2.086 1 82.56 130 TYR B CA 1
ATOM 2523 C C . TYR B 1 130 ? 23.734 16.781 -0.603 1 82.56 130 TYR B C 1
ATOM 2525 O O . TYR B 1 130 ? 24.672 16.594 0.173 1 82.56 130 TYR B O 1
ATOM 2533 N N . THR B 1 131 ? 22.656 17.344 -0.336 1 86.56 131 THR B N 1
ATOM 2534 C CA . THR B 1 131 ? 22.406 17.688 1.056 1 86.56 131 THR B CA 1
ATOM 2535 C C . THR B 1 131 ? 21.375 16.75 1.673 1 86.56 131 THR B C 1
ATOM 2537 O O . THR B 1 131 ? 20.453 16.297 0.993 1 86.56 131 THR B O 1
ATOM 2540 N N . ASP B 1 132 ? 21.562 16.438 2.918 1 91.81 132 ASP B N 1
ATOM 2541 C CA . ASP B 1 132 ? 20.562 15.672 3.662 1 91.81 132 ASP B CA 1
ATOM 2542 C C . ASP B 1 132 ? 19.281 16.484 3.867 1 91.81 132 ASP B C 1
ATOM 2544 O O . ASP B 1 132 ? 19.297 17.516 4.543 1 91.81 132 ASP B O 1
ATOM 2548 N N . PRO B 1 133 ? 18.266 15.938 3.379 1 93.5 133 PRO B N 1
ATOM 2549 C CA . PRO B 1 133 ? 17.016 16.703 3.434 1 93.5 133 PRO B CA 1
ATOM 2550 C C . PRO B 1 133 ? 16.594 17.016 4.863 1 93.5 133 PRO B C 1
ATOM 2552 O O . PRO B 1 133 ? 15.898 18.016 5.098 1 93.5 133 PRO B O 1
ATOM 2555 N N . ILE B 1 134 ? 17 16.156 5.762 1 93.62 134 ILE B N 1
ATOM 2556 C CA . ILE B 1 134 ? 16.562 16.359 7.137 1 93.62 134 ILE B CA 1
ATOM 2557 C C . ILE B 1 134 ? 17.062 17.719 7.629 1 93.62 134 ILE B C 1
ATOM 2559 O O . ILE B 1 134 ? 16.453 18.328 8.523 1 93.62 134 ILE B O 1
ATOM 2563 N N . LYS B 1 135 ? 18.094 18.312 7.066 1 92.12 135 LYS B N 1
ATOM 2564 C CA . LYS B 1 135 ? 18.703 19.578 7.465 1 92.12 135 LYS B CA 1
ATOM 2565 C C . LYS B 1 135 ? 17.844 20.75 7.02 1 92.12 135 LYS B C 1
ATOM 2567 O O . LYS B 1 135 ? 18.047 21.875 7.484 1 92.12 135 LYS B O 1
ATOM 2572 N N . TRP B 1 136 ? 16.984 20.516 6.113 1 92.38 136 TRP B N 1
ATOM 2573 C CA . TRP B 1 136 ? 16.031 21.547 5.707 1 92.38 136 TRP B CA 1
ATOM 2574 C C . TRP B 1 136 ? 15.141 21.953 6.871 1 92.38 136 TRP B C 1
ATOM 2576 O O . TRP B 1 136 ? 14.547 23.047 6.859 1 92.38 136 TRP B O 1
ATOM 2586 N N . PHE B 1 137 ? 15.125 21.078 7.859 1 93.31 137 PHE B N 1
ATOM 2587 C CA . PHE B 1 137 ? 14.141 21.281 8.914 1 93.31 137 PHE B CA 1
ATOM 2588 C C . PHE B 1 137 ? 14.812 21.719 10.211 1 93.31 137 PHE B C 1
ATOM 2590 O O . PHE B 1 137 ? 14.148 21.984 11.211 1 93.31 137 PHE B O 1
ATOM 2597 N N . GLY B 1 138 ? 16.125 21.797 10.156 1 89.19 138 GLY B N 1
ATOM 2598 C CA . GLY B 1 138 ? 16.859 22.281 11.305 1 89.19 138 GLY B CA 1
ATOM 2599 C C . GLY B 1 138 ? 18.172 21.547 11.547 1 89.19 138 GLY B C 1
ATOM 2600 O O . GLY B 1 138 ? 18.359 20.438 11.031 1 89.19 138 GLY B O 1
ATOM 2601 N N . VAL B 1 139 ? 18.938 22.172 12.234 1 88.19 139 VAL B N 1
ATOM 2602 C CA . VAL B 1 139 ? 20.234 21.594 12.594 1 88.19 139 VAL B CA 1
ATOM 2603 C C . VAL B 1 139 ? 20.031 20.484 13.625 1 88.19 139 VAL B C 1
ATOM 2605 O O . VAL B 1 139 ? 20.547 19.391 13.469 1 88.19 139 VAL B O 1
ATOM 2608 N N . LEU B 1 140 ? 19.141 20.828 14.664 1 89.69 140 LEU B N 1
ATOM 2609 C CA . LEU B 1 140 ? 18.75 19.844 15.656 1 89.69 140 LEU B CA 1
ATOM 2610 C C . LEU B 1 140 ? 17.312 19.375 15.438 1 89.69 140 LEU B C 1
ATOM 2612 O O . LEU B 1 140 ? 16.375 20.156 15.609 1 89.69 140 LEU B O 1
ATOM 2616 N N . VAL B 1 141 ? 17.328 18.219 14.953 1 93 141 VAL B N 1
ATOM 2617 C CA . VAL B 1 141 ? 15.992 17.719 14.648 1 93 141 VAL B CA 1
ATOM 2618 C C . VAL B 1 141 ? 15.625 16.594 15.617 1 93 141 VAL B C 1
ATOM 2620 O O . VAL B 1 141 ? 16.5 15.891 16.125 1 93 141 VAL B O 1
ATOM 2623 N N . PRO B 1 142 ? 14.375 16.5 15.914 1 95.44 142 PRO B N 1
ATOM 2624 C CA . PRO B 1 142 ? 13.945 15.406 16.797 1 95.44 142 PRO B CA 1
ATOM 2625 C C . PRO B 1 142 ? 14.281 14.031 16.234 1 95.44 142 PRO B C 1
ATOM 2627 O O . PRO B 1 142 ? 14.328 13.852 15.008 1 95.44 142 PRO B O 1
ATOM 2630 N N . SER B 1 143 ? 14.492 13.094 17.094 1 96.81 143 SER B N 1
ATOM 2631 C CA . SER B 1 143 ? 14.828 11.727 16.703 1 96.81 143 SER B CA 1
ATOM 2632 C C . SER B 1 143 ? 13.727 11.117 15.844 1 96.81 143 SER B C 1
ATOM 2634 O O . SER B 1 143 ? 14.008 10.289 14.969 1 96.81 143 SER B O 1
ATOM 2636 N N . ALA B 1 144 ? 12.508 11.547 16.125 1 96.81 144 ALA B N 1
ATOM 2637 C CA . ALA B 1 144 ? 11.383 11.039 15.336 1 96.81 144 ALA B CA 1
ATOM 2638 C C . ALA B 1 144 ? 11.562 11.352 13.852 1 96.81 144 ALA B C 1
ATOM 2640 O O . ALA B 1 144 ? 11.203 10.539 12.992 1 96.81 144 ALA B O 1
ATOM 2641 N N . LEU B 1 145 ? 12.07 12.461 13.547 1 96.88 145 LEU B N 1
ATOM 2642 C CA . LEU B 1 145 ? 12.297 12.844 12.156 1 96.88 145 LEU B CA 1
ATOM 2643 C C . LEU B 1 145 ? 13.367 11.969 11.516 1 96.88 145 LEU B C 1
ATOM 2645 O O . LEU B 1 145 ? 13.242 11.562 10.359 1 96.88 145 LEU B O 1
ATOM 2649 N N . ARG B 1 146 ? 14.352 11.703 12.266 1 97 146 ARG B N 1
ATOM 2650 C CA . ARG B 1 146 ? 15.414 10.828 11.789 1 97 146 ARG B CA 1
ATOM 2651 C C . ARG B 1 146 ? 14.891 9.414 11.555 1 97 146 ARG B C 1
ATOM 2653 O O . ARG B 1 146 ? 15.219 8.781 10.539 1 97 146 ARG B O 1
ATOM 2660 N N . THR B 1 147 ? 14.164 8.984 12.492 1 97.75 147 THR B N 1
ATOM 2661 C CA . THR B 1 147 ? 13.547 7.672 12.344 1 97.75 147 THR B CA 1
ATOM 2662 C C . THR B 1 147 ? 12.664 7.625 11.102 1 97.75 147 THR B C 1
ATOM 2664 O O . THR B 1 147 ? 12.75 6.684 10.312 1 97.75 147 THR B O 1
ATOM 2667 N N . GLY B 1 148 ? 11.844 8.648 10.891 1 97.69 148 GLY B N 1
ATOM 2668 C CA . GLY B 1 148 ? 11.016 8.734 9.695 1 97.69 148 GLY B CA 1
ATOM 2669 C C . GLY B 1 148 ? 11.828 8.711 8.414 1 97.69 148 GLY B C 1
ATOM 2670 O O . GLY B 1 148 ? 11.469 8.016 7.461 1 97.69 148 GLY B O 1
ATOM 2671 N N . GLN B 1 149 ? 12.859 9.484 8.406 1 96.38 149 GLN B N 1
ATOM 2672 C CA . GLN B 1 149 ? 13.742 9.523 7.242 1 96.38 149 GLN B CA 1
ATOM 2673 C C . GLN B 1 149 ? 14.258 8.125 6.898 1 96.38 149 GLN B C 1
ATOM 2675 O O . GLN B 1 149 ? 14.234 7.719 5.734 1 96.38 149 GLN B O 1
ATOM 2680 N N . ASN B 1 150 ? 14.719 7.406 7.906 1 97.19 150 ASN B N 1
ATOM 2681 C CA . ASN B 1 150 ? 15.234 6.055 7.703 1 97.19 150 ASN B CA 1
ATOM 2682 C C . ASN B 1 150 ? 14.141 5.109 7.203 1 97.19 150 ASN B C 1
ATOM 2684 O O . ASN B 1 150 ? 14.383 4.289 6.316 1 97.19 150 ASN B O 1
ATOM 2688 N N . GLU B 1 151 ? 13.008 5.191 7.746 1 97.94 151 GLU B N 1
ATOM 2689 C CA . GLU B 1 151 ? 11.891 4.336 7.355 1 97.94 151 GLU B CA 1
ATOM 2690 C C . GLU B 1 151 ? 11.508 4.559 5.895 1 97.94 151 GLU B C 1
ATOM 2692 O O . GLU B 1 151 ? 11.391 3.604 5.129 1 97.94 151 GLU B O 1
ATOM 2697 N N . PHE B 1 152 ? 11.375 5.789 5.492 1 96.94 152 PHE B N 1
ATOM 2698 C CA . PHE B 1 152 ? 10.984 6.07 4.117 1 96.94 152 PHE B CA 1
ATOM 2699 C C . PHE B 1 152 ? 12.102 5.691 3.15 1 96.94 152 PHE B C 1
ATOM 2701 O O . PHE B 1 152 ? 11.836 5.266 2.023 1 96.94 152 PHE B O 1
ATOM 2708 N N . SER B 1 153 ? 13.328 5.914 3.574 1 96 153 SER B N 1
ATOM 2709 C CA . SER B 1 153 ? 14.453 5.5 2.744 1 96 153 SER B CA 1
ATOM 2710 C C . SER B 1 153 ? 14.422 4 2.475 1 96 153 SER B C 1
ATOM 2712 O O . SER B 1 153 ? 14.625 3.562 1.341 1 96 153 SER B O 1
ATOM 2714 N N . THR B 1 154 ? 14.164 3.24 3.467 1 97 154 THR B N 1
ATOM 2715 C CA . THR B 1 154 ? 14.062 1.792 3.332 1 97 154 THR B CA 1
ATOM 2716 C C . THR B 1 154 ? 12.844 1.412 2.5 1 97 154 THR B C 1
ATOM 2718 O O . THR B 1 154 ? 12.883 0.451 1.729 1 97 154 THR B O 1
ATOM 2721 N N . ALA B 1 155 ? 11.805 2.154 2.719 1 97.5 155 ALA B N 1
ATOM 2722 C CA . ALA B 1 155 ? 10.578 1.89 1.964 1 97.5 155 ALA B CA 1
ATOM 2723 C C . ALA B 1 155 ? 10.828 1.99 0.462 1 97.5 155 ALA B C 1
ATOM 2725 O O . ALA B 1 155 ? 10.305 1.194 -0.317 1 97.5 155 ALA B O 1
ATOM 2726 N N . VAL B 1 156 ? 11.617 2.908 0.045 1 96.5 156 VAL B N 1
ATOM 2727 C CA . VAL B 1 156 ? 11.914 3.092 -1.372 1 96.5 156 VAL B CA 1
ATOM 2728 C C . VAL B 1 156 ? 12.641 1.861 -1.911 1 96.5 156 VAL B C 1
ATOM 2730 O O . VAL B 1 156 ? 12.359 1.405 -3.021 1 96.5 156 VAL B O 1
ATOM 2733 N N . GLU B 1 157 ? 13.5 1.364 -1.172 1 96.38 157 GLU B N 1
ATOM 2734 C CA . GLU B 1 157 ? 14.203 0.141 -1.552 1 96.38 157 GLU B CA 1
ATOM 2735 C C . GLU B 1 157 ? 13.234 -1.023 -1.718 1 96.38 157 GLU B C 1
ATOM 2737 O O . GLU B 1 157 ? 13.297 -1.76 -2.703 1 96.38 157 GLU B O 1
ATOM 2742 N N . LEU B 1 158 ? 12.406 -1.094 -0.774 1 97.31 158 LEU B N 1
ATOM 2743 C CA . LEU B 1 158 ? 11.438 -2.184 -0.803 1 97.31 158 LEU B CA 1
ATOM 2744 C C . LEU B 1 158 ? 10.492 -2.043 -1.994 1 97.31 158 LEU B C 1
ATOM 2746 O O . LEU B 1 158 ? 10.062 -3.043 -2.574 1 97.31 158 LEU B O 1
ATOM 2750 N N . CYS B 1 159 ? 10.148 -0.824 -2.275 1 96.38 159 CYS B N 1
ATOM 2751 C CA . CYS B 1 159 ? 9.297 -0.599 -3.439 1 96.38 159 CYS B CA 1
ATOM 2752 C C . CYS B 1 159 ? 9.93 -1.188 -4.695 1 96.38 159 CYS B C 1
ATOM 2754 O O . CYS B 1 159 ? 9.242 -1.823 -5.5 1 96.38 159 CYS B O 1
ATOM 2756 N N . CYS B 1 160 ? 11.18 -1.007 -4.906 1 96.06 160 CYS B N 1
ATOM 2757 C CA . CYS B 1 160 ? 11.883 -1.552 -6.062 1 96.06 160 CYS B CA 1
ATOM 2758 C C . CYS B 1 160 ? 11.867 -3.076 -6.043 1 96.06 160 CYS B C 1
ATOM 2760 O O . CYS B 1 160 ? 11.609 -3.711 -7.066 1 96.06 160 CYS B O 1
ATOM 2762 N N . ASP B 1 161 ? 12.117 -3.605 -4.883 1 96.62 161 ASP B N 1
ATOM 2763 C CA . ASP B 1 161 ? 12.078 -5.059 -4.746 1 96.62 161 ASP B CA 1
ATOM 2764 C C . ASP B 1 161 ? 10.703 -5.605 -5.129 1 96.62 161 ASP B C 1
ATOM 2766 O O . ASP B 1 161 ? 10.602 -6.598 -5.852 1 96.62 161 ASP B O 1
ATOM 2770 N N . VAL B 1 162 ? 9.734 -5.016 -4.605 1 97 162 VAL B N 1
ATOM 2771 C CA . VAL B 1 162 ? 8.359 -5.43 -4.855 1 97 162 VAL B CA 1
ATOM 2772 C C . VAL B 1 162 ? 8.07 -5.375 -6.352 1 97 162 VAL B C 1
ATOM 2774 O O . VAL B 1 162 ? 7.516 -6.32 -6.918 1 97 162 VAL B O 1
ATOM 2777 N N . ALA B 1 163 ? 8.43 -4.301 -6.977 1 95.56 163 ALA B N 1
ATOM 2778 C CA . ALA B 1 163 ? 8.203 -4.145 -8.414 1 95.56 163 ALA B CA 1
ATOM 2779 C C . ALA B 1 163 ? 8.914 -5.242 -9.203 1 95.56 163 ALA B C 1
ATOM 2781 O O . ALA B 1 163 ? 8.344 -5.809 -10.133 1 95.56 163 ALA B O 1
ATOM 2782 N N . ASN B 1 164 ? 10.078 -5.484 -8.828 1 96.88 164 ASN B N 1
ATOM 2783 C CA . ASN B 1 164 ? 10.852 -6.504 -9.523 1 96.88 164 ASN B CA 1
ATOM 2784 C C . ASN B 1 164 ? 10.25 -7.895 -9.328 1 96.88 164 ASN B C 1
ATOM 2786 O O . ASN B 1 164 ? 10.195 -8.688 -10.273 1 96.88 164 ASN B O 1
ATOM 2790 N N . LEU B 1 165 ? 9.852 -8.148 -8.133 1 96.94 165 LEU B N 1
ATOM 2791 C CA . LEU B 1 165 ? 9.211 -9.438 -7.859 1 96.94 165 LEU B CA 1
ATOM 2792 C C . LEU B 1 165 ? 7.922 -9.586 -8.656 1 96.94 165 LEU B C 1
ATOM 2794 O O . LEU B 1 165 ? 7.621 -10.664 -9.164 1 96.94 165 LEU B O 1
ATOM 2798 N N . GLU B 1 166 ? 7.203 -8.547 -8.742 1 94.81 166 GLU B N 1
ATOM 2799 C CA . GLU B 1 166 ? 5.984 -8.578 -9.547 1 94.81 166 GLU B CA 1
ATOM 2800 C C . GLU B 1 166 ? 6.293 -8.891 -11.008 1 94.81 166 GLU B C 1
ATOM 2802 O O . GLU B 1 166 ? 5.57 -9.656 -11.648 1 94.81 166 GLU B O 1
ATOM 2807 N N . ASN B 1 167 ? 7.285 -8.273 -11.484 1 94.88 167 ASN B N 1
ATOM 2808 C CA . ASN B 1 167 ? 7.699 -8.555 -12.859 1 94.88 167 ASN B CA 1
ATOM 2809 C C . ASN B 1 167 ? 8.102 -10.016 -13.039 1 94.88 167 ASN B C 1
ATOM 2811 O O . ASN B 1 167 ? 7.762 -10.633 -14.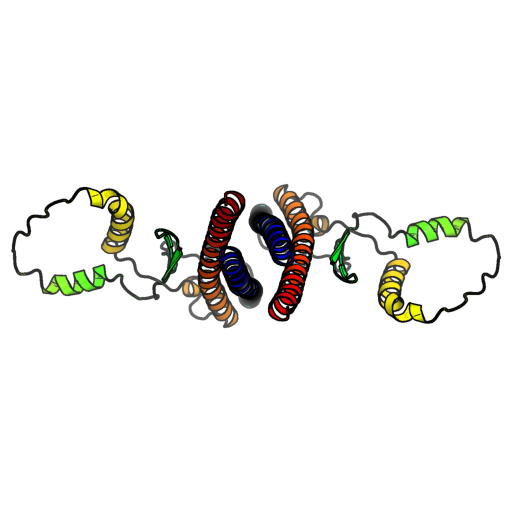047 1 94.88 167 ASN B O 1
ATOM 2815 N N . ASP B 1 168 ? 8.812 -10.523 -12.117 1 95.81 168 ASP B N 1
ATOM 2816 C CA . ASP B 1 168 ? 9.203 -11.93 -12.156 1 95.81 168 ASP B CA 1
ATOM 2817 C C . ASP B 1 168 ? 7.98 -12.844 -12.195 1 95.81 168 ASP B C 1
ATOM 2819 O O . ASP B 1 168 ? 7.957 -13.82 -12.945 1 95.81 168 ASP B O 1
ATOM 2823 N N . LEU B 1 169 ? 7.07 -12.562 -11.367 1 96.69 169 LEU B N 1
ATOM 2824 C CA . LEU B 1 169 ? 5.859 -13.375 -11.289 1 96.69 169 LEU B CA 1
ATOM 2825 C C . LEU B 1 169 ? 5.094 -13.328 -12.609 1 96.69 169 LEU B C 1
ATOM 2827 O O . LEU B 1 169 ? 4.559 -14.344 -13.055 1 96.69 169 LEU B O 1
ATOM 2831 N N . LYS B 1 170 ? 5.023 -12.18 -13.188 1 94.75 170 LYS B N 1
ATOM 2832 C CA . LYS B 1 170 ? 4.383 -12.055 -14.5 1 94.75 170 LYS B CA 1
ATOM 2833 C C . LYS B 1 170 ? 5.062 -12.953 -15.531 1 94.75 170 LYS B C 1
ATOM 2835 O O . LYS B 1 170 ? 4.391 -13.617 -16.312 1 94.75 170 LYS B O 1
ATOM 2840 N N . ARG B 1 171 ? 6.289 -12.961 -15.484 1 94.75 171 ARG B N 1
ATOM 2841 C CA . ARG B 1 171 ? 7.051 -13.789 -16.422 1 94.75 171 ARG B CA 1
ATOM 2842 C C . ARG B 1 171 ? 6.785 -15.273 -16.172 1 94.75 171 ARG B C 1
ATOM 2844 O O . ARG B 1 171 ? 6.688 -16.062 -17.125 1 94.75 171 ARG B O 1
ATOM 2851 N N . LEU B 1 172 ? 6.715 -15.641 -14.961 1 95.38 172 LEU B N 1
ATOM 2852 C CA . LEU B 1 172 ? 6.449 -17.031 -14.625 1 95.38 172 LEU B CA 1
ATOM 2853 C C . LEU B 1 172 ? 5.074 -17.469 -15.125 1 95.38 172 LEU B C 1
ATOM 2855 O O . LEU B 1 172 ? 4.91 -18.594 -15.617 1 95.38 172 LEU B O 1
ATOM 2859 N N . VAL B 1 173 ? 4.109 -16.609 -14.984 1 95 173 VAL B N 1
ATOM 2860 C CA . VAL B 1 173 ? 2.77 -16.891 -15.477 1 95 173 VAL B CA 1
ATOM 2861 C C . VAL B 1 173 ? 2.805 -17.094 -17 1 95 173 VAL B C 1
ATOM 2863 O O . VAL B 1 173 ? 2.197 -18.031 -17.516 1 95 173 VAL B O 1
ATOM 2866 N N . GLU B 1 174 ? 3.49 -16.219 -17.672 1 94.19 174 GLU B N 1
ATOM 2867 C CA . GLU B 1 174 ? 3.609 -16.312 -19.125 1 94.19 174 GLU B CA 1
ATOM 2868 C C . GLU B 1 174 ? 4.27 -17.625 -19.531 1 94.19 174 GLU B C 1
ATOM 2870 O O . GLU B 1 174 ? 3.816 -18.297 -20.469 1 94.19 174 GLU B O 1
ATOM 2875 N N . ARG B 1 175 ? 5.281 -18 -18.891 1 94.19 175 ARG B N 1
ATOM 2876 C CA . ARG B 1 175 ? 5.98 -19.25 -19.172 1 94.19 175 ARG B CA 1
ATOM 2877 C C . ARG B 1 175 ? 5.066 -20.453 -18.938 1 94.19 175 ARG B C 1
ATOM 2879 O O . ARG B 1 175 ? 5.055 -21.391 -19.734 1 94.19 175 ARG B O 1
ATOM 2886 N N . PHE B 1 176 ? 4.406 -20.438 -17.859 1 94.62 176 PHE B N 1
ATOM 2887 C CA . PHE B 1 176 ? 3.477 -21.516 -17.547 1 94.62 176 PHE B CA 1
ATOM 2888 C C . PHE B 1 176 ? 2.447 -21.688 -18.656 1 94.62 176 PHE B C 1
ATOM 2890 O O . PHE B 1 176 ? 2.197 -22.797 -19.125 1 94.62 176 PHE B O 1
ATOM 2897 N N . ASN B 1 177 ? 1.852 -20.594 -19.094 1 93 177 ASN B N 1
ATOM 2898 C CA . ASN B 1 177 ? 0.829 -20.625 -20.141 1 93 177 ASN B CA 1
ATOM 2899 C C . ASN B 1 177 ? 1.388 -21.141 -21.453 1 93 177 ASN B C 1
ATOM 2901 O O . ASN B 1 177 ? 0.715 -21.875 -22.172 1 93 177 ASN B O 1
ATOM 2905 N N . GLU B 1 178 ? 2.531 -20.734 -21.766 1 91.94 178 GLU B N 1
ATOM 2906 C CA . GLU B 1 178 ? 3.18 -21.203 -23 1 91.94 178 GLU B CA 1
ATOM 2907 C C . GLU B 1 178 ? 3.389 -22.719 -22.969 1 91.94 178 GLU B C 1
ATOM 2909 O O . GLU B 1 178 ? 3.096 -23.406 -23.953 1 91.94 178 GLU B O 1
ATOM 2914 N N . LEU B 1 179 ? 3.869 -23.219 -21.875 1 90.5 179 LEU B N 1
ATOM 2915 C CA . LEU B 1 179 ? 4.148 -24.641 -21.734 1 90.5 179 LEU B CA 1
ATOM 2916 C C . LEU B 1 179 ? 2.855 -25.438 -21.703 1 90.5 179 LEU B C 1
ATOM 2918 O O . LEU B 1 179 ? 2.801 -26.547 -22.25 1 90.5 179 LEU B O 1
ATOM 2922 N N . LYS B 1 180 ? 1.903 -24.969 -21.047 1 89.44 180 LYS B N 1
ATOM 2923 C CA . LYS B 1 180 ? 0.615 -25.656 -20.984 1 89.44 180 LYS B CA 1
ATOM 2924 C C . LYS B 1 180 ? -0.01 -25.766 -22.375 1 89.44 180 LYS B C 1
ATOM 2926 O O . LYS B 1 180 ? -0.614 -26.781 -22.703 1 89.44 180 LYS B O 1
ATOM 2931 N N . HIS B 1 181 ? 0.097 -24.734 -23.125 1 88.19 181 HIS B N 1
ATOM 2932 C CA . HIS B 1 181 ? -0.4 -24.766 -24.5 1 88.19 181 HIS B CA 1
ATOM 2933 C C . HIS B 1 181 ? 0.33 -25.812 -25.328 1 88.19 181 HIS B C 1
ATOM 2935 O O . HIS B 1 181 ? -0.283 -26.5 -26.141 1 88.19 181 HIS B O 1
ATOM 2941 N N . GLN B 1 182 ? 1.573 -25.953 -25.078 1 83 182 GLN B N 1
ATOM 2942 C CA . GLN B 1 182 ? 2.363 -26.953 -25.781 1 83 182 GLN B CA 1
ATOM 2943 C C . GLN B 1 182 ? 1.954 -28.375 -25.359 1 83 182 GLN B C 1
ATOM 2945 O O . GLN B 1 182 ? 1.95 -29.281 -26.188 1 83 182 GLN B O 1
ATOM 2950 N N . LYS B 1 183 ? 1.648 -28.562 -24.156 1 79.62 183 LYS B N 1
ATOM 2951 C CA . LYS B 1 183 ? 1.209 -29.844 -23.625 1 79.62 183 LYS B CA 1
ATOM 2952 C C . LYS B 1 183 ? -0.1 -30.281 -24.266 1 79.62 183 LYS B C 1
ATOM 2954 O O . LYS B 1 183 ? -0.281 -31.469 -24.562 1 79.62 183 LYS B O 1
ATOM 2959 N N . LYS B 1 184 ? -0.993 -29.391 -24.406 1 76.69 184 LYS B N 1
ATOM 2960 C CA . LYS B 1 184 ? -2.279 -29.703 -25.016 1 76.69 184 LYS B CA 1
ATOM 2961 C C . LYS B 1 184 ? -2.113 -30.047 -26.5 1 76.69 184 LYS B C 1
ATOM 2963 O O . LYS B 1 184 ? -2.895 -30.828 -27.047 1 76.69 184 LYS B O 1
ATOM 2968 N N . ALA B 1 185 ? -1.05 -29.516 -27.062 1 73 185 ALA B N 1
ATOM 2969 C CA . ALA B 1 185 ? -0.802 -29.797 -28.469 1 73 185 ALA B CA 1
ATOM 2970 C C . ALA B 1 185 ? -0.169 -31.172 -28.656 1 73 185 ALA B C 1
ATOM 2972 O O . ALA B 1 185 ? -0.199 -31.734 -29.75 1 73 185 ALA B O 1
ATOM 2973 N N . LEU B 1 186 ? 0.378 -31.688 -27.672 1 61.81 186 LEU B N 1
ATOM 2974 C CA . LEU B 1 186 ? 0.947 -33.031 -27.734 1 61.81 186 LEU B CA 1
ATOM 2975 C C . LEU B 1 186 ? -0.08 -34.094 -27.328 1 61.81 186 LEU B C 1
ATOM 2977 O O . LEU B 1 186 ? -0.096 -35.188 -27.859 1 61.81 186 LEU B O 1
#

Nearest PDB structures (foldseek):
  6ly8-assembly1_G  TM=5.975E-01  e=4.004E-01  Thermus thermophilus HB8
  5knd-assembly1_G  TM=2.853E-01  e=2.925E+00  Enterococcus hirae ATCC 9790
  8omv-assembly1_B  TM=2.348E-01  e=5.344E+00  Homo sapiens
  6ly8-assembly1_G  TM=5.987E-01  e=4.483E-01  Thermus thermophilus HB8
  5knd-assembly1_G  TM=2.853E-01  e=3.563E+00  Enterococcus hirae ATCC 9790

pLDDT: mean 78.47, std 23.1, range [28.62, 98.0]

Organism: Nematostella vectensis (NCBI:txid45351)

Radius of gyration: 29.37 Å; Cα contacts (8 Å, |Δi|>4): 307; chains: 2; bounding box: 98×70×62 Å

Foldseek 3Di:
DLVVVLVVLVVVLVVLVVVLVVLVVLLVVLVVLLVVLVVVQDVVVDDCAPHPVLFDPQADDQWDWDDDPQAIDIDGHDAQDWPVLCVVCVVVVVVPPPPDPPDPPPDPVCVVVVVVVVVVVVCNVVRRGHHDRLCSRHPDGDVSNVSSVVSVVVSVVSVRVSSSSVSVSVVSVVVSVVSVVVVVVD/DLVVVLVVLVVVLVVLVVVLVVLVVLLVVLVVLLVVLVVVQDVVVDDCAPHPVLFDPQADDQWDWDDDPQAIDIDGHDAQDWPVVCVCCVVVVVVPPPPDPPDPPPDPVCVVVVVVVVVVVVCNVVRRGHHDRLCSRHPDGDVSNVSSVVSVVVSVVSVRVSSSSVSVSVVSVVVSVVSVVVVVVD

Solvent-accessible surface area (backbone atoms only — not comparable to full-atom values): 20938 Å² total; per-residue (Å²): 109,72,66,57,52,50,51,50,51,50,50,51,44,51,52,53,47,51,50,39,51,50,48,49,50,51,36,51,51,29,49,53,51,18,52,49,21,43,48,51,30,27,63,74,69,33,90,81,40,88,40,79,87,44,54,62,92,75,71,62,82,46,65,45,77,43,78,58,96,81,40,60,42,80,44,75,56,55,59,70,46,61,50,60,63,47,51,46,47,60,53,38,65,67,56,61,72,72,77,79,79,74,80,78,78,78,66,74,82,49,55,78,58,34,60,60,40,46,52,49,45,52,44,46,74,63,65,53,67,35,63,57,68,70,53,46,68,31,91,80,62,59,65,39,40,54,51,16,52,52,29,50,56,50,31,54,54,42,51,39,51,44,53,33,46,51,48,51,49,53,50,50,52,52,52,48,54,54,52,51,55,51,56,74,71,102,107,70,66,57,51,50,51,51,51,49,51,51,43,51,53,53,50,51,52,38,52,51,48,52,50,50,36,52,52,29,49,51,50,16,53,49,22,44,50,51,29,27,62,75,68,33,89,81,39,87,40,78,89,44,54,62,90,76,71,63,83,46,67,46,77,42,77,57,95,81,40,60,41,80,46,77,56,56,59,68,45,59,51,59,63,48,51,46,46,59,52,38,67,67,54,60,72,70,79,78,79,74,82,79,77,78,68,73,83,49,55,76,57,33,59,58,40,47,51,47,44,51,41,48,73,64,65,52,66,34,62,55,69,71,54,46,67,32,92,81,63,60,67,39,41,54,52,17,52,53,29,50,55,51,33,53,54,42,50,38,51,44,53,33,46,51,49,51,48,51,50,50,53,53,50,50,52,53,51,52,55,52,54,74,72,102

Sequence (372 aa):
DVCETLDELTLDFFEKYEELRQKRFELCSLMRDGYLSLSQARYSMGNKAVGPLQYSENMTALARVELGKNSFHLSKQRPGQKTEEQEATEASKNINDDGLRKRKVGNPEEKDNKEIKELESGIAELGITYTDPIKWFGVLVPSALRTGQNEFSTAVELCCDVANLENDLKRLVERFNELKHQKKALDVCETLDELTLDFFEKYEELRQKRFELCSLMRDGYLSLSQARYSMGNKAVGPLQYSENMTALARVELGKNSFHLSKQRPGQKTEEQEATEASKNINDDGLRKRKVGNPEEKDNKEIKELESGIAELGITYTDPIKWFGVLVPSALRTGQNEFSTAVELCCDVANLENDLKRLVERFNELKHQKKAL